Protein AF-A0A2N2F3C9-F1 (afdb_monomer_lite)

Foldseek 3Di:
DPPLLVVLVVLLVLCPVVLVVCVVPPDPDLLSVLLSVLLVLLNVLLVVLSVCVVVVNLLVSLLSLLSLLVSLLLLLLCPVDPNVVSSVVVCCLVPPPDDDDLVSLVPDPSCVSCVVSPHDNVCCVQRNVVSSCSRDDDPVVDPPVPCCPVRVCSDSVNSSVSSLVSNLSSLVSCCVPPHVSSVCSVVSVPVPD

pLDDT: mean 80.79, std 14.15, range [38.69, 95.81]

Sequence (193 aa):
MRQYRSVIVDTIKKTDSVFDEIGRNYEKTPKNILIHSLSYNSFHITGAILLLCEKNFTQEAAILLRSLIENTVNLKWILNKNFETRIKEYLVDISKDDFGFGKRWTKSNLGERMLEVGFSKEYYNKVVKITHSFSHVNAESLDWTNLKKDYPLLSEDAILSVNYQMLGHTLEVLNNNVSSKFSFYKEIFKSFE

Organism: NCBI:txid2013761

Secondary structure (DSSP, 8-state):
-THHHHHHHHHHHHHHHHHHHHHHHS---HHHHHHHHHHHHHHHHHHHHHHHHHTT-HHHHHHHHHHHHHHHHHHHHHHHS-HHHHHHHHHHHHH-----TTHHHHHS-HHHHHHHTT--HHHIIIIIHHHHHHHHS-GGGS-GGGHHHH-GGGSHHHHHHHHHHHHHHHHHHHHHHT-GGGTTHHHHHHTT-

InterPro domains:
  IPR043733 Family of unknown function DUF5677 [PF18928] (33-92)

Radius of gyration: 16.7 Å; chains: 1; bounding box: 41×29×50 Å

Structure (mmCIF, N/CA/C/O backbone):
data_AF-A0A2N2F3C9-F1
#
_entry.id   AF-A0A2N2F3C9-F1
#
loop_
_atom_site.group_PDB
_atom_site.id
_atom_site.type_symbol
_atom_site.label_atom_id
_atom_site.label_alt_id
_atom_site.label_comp_id
_atom_site.label_asym_id
_atom_site.label_entity_id
_atom_site.label_seq_id
_atom_site.pdbx_PDB_ins_code
_atom_site.Cartn_x
_atom_site.Cartn_y
_atom_site.Cartn_z
_atom_site.occupancy
_atom_site.B_iso_or_equiv
_atom_site.auth_seq_id
_atom_site.auth_comp_id
_atom_site.auth_asym_id
_atom_site.auth_atom_id
_atom_site.pdbx_PDB_model_num
ATOM 1 N N . MET A 1 1 ? -19.489 6.390 8.944 1.00 48.59 1 MET A N 1
ATOM 2 C CA . MET A 1 1 ? -18.287 5.590 9.279 1.00 48.59 1 MET A CA 1
ATOM 3 C C . MET A 1 1 ? -18.262 4.181 8.668 1.00 48.59 1 MET A C 1
ATOM 5 O O . MET A 1 1 ? -17.196 3.769 8.254 1.00 48.59 1 MET A O 1
ATOM 9 N N . ARG A 1 2 ? -19.389 3.483 8.423 1.00 54.38 2 ARG A N 1
ATOM 10 C CA . ARG A 1 2 ? -19.418 2.161 7.731 1.00 54.38 2 ARG A CA 1
ATOM 11 C C . ARG A 1 2 ? -18.999 2.125 6.239 1.00 54.38 2 ARG A C 1
ATOM 13 O O . ARG A 1 2 ? -19.078 1.067 5.627 1.00 54.38 2 ARG A O 1
ATOM 20 N N . GLN A 1 3 ? -18.588 3.243 5.637 1.00 78.12 3 GLN A N 1
ATOM 21 C CA . GLN A 1 3 ? -18.424 3.341 4.178 1.00 78.12 3 GLN A CA 1
ATOM 22 C C . GLN A 1 3 ? -17.070 2.810 3.666 1.00 78.12 3 GLN A C 1
ATOM 24 O O . GLN A 1 3 ? -17.042 2.224 2.591 1.00 78.12 3 GLN A O 1
ATOM 29 N N . TYR A 1 4 ? -15.959 2.927 4.412 1.00 85.25 4 TYR A N 1
ATOM 30 C CA . TYR A 1 4 ? -14.652 2.443 3.921 1.00 85.25 4 TYR A CA 1
ATOM 31 C C . TYR A 1 4 ? -14.648 0.935 3.665 1.00 85.25 4 TYR A C 1
ATOM 33 O O . TYR A 1 4 ? -14.146 0.481 2.642 1.00 85.25 4 TYR A O 1
ATOM 41 N N . ARG A 1 5 ? -15.262 0.154 4.564 1.00 88.62 5 ARG A N 1
ATOM 42 C CA . ARG A 1 5 ? -15.307 -1.307 4.448 1.00 88.62 5 ARG A CA 1
ATOM 43 C C . ARG A 1 5 ? -15.931 -1.756 3.127 1.00 88.62 5 ARG A C 1
ATOM 45 O O . ARG A 1 5 ? -15.323 -2.555 2.422 1.00 88.62 5 ARG A O 1
ATOM 52 N N . SER A 1 6 ? -17.118 -1.249 2.788 1.00 88.50 6 SER A N 1
ATOM 53 C CA . SER A 1 6 ? -17.807 -1.650 1.556 1.00 88.50 6 SER A CA 1
ATOM 54 C C . SER A 1 6 ? -16.993 -1.284 0.320 1.00 88.50 6 SER A C 1
ATOM 56 O O . SER A 1 6 ? -16.838 -2.114 -0.568 1.00 88.50 6 SER A O 1
ATOM 58 N N . VAL A 1 7 ? -16.385 -0.092 0.301 1.00 88.25 7 VAL A N 1
ATOM 59 C CA . VAL A 1 7 ? -15.581 0.339 -0.848 1.00 88.25 7 VAL A CA 1
ATOM 60 C C . VAL A 1 7 ? -14.319 -0.516 -1.003 1.00 88.25 7 VAL A C 1
ATOM 62 O O . VAL A 1 7 ? -13.974 -0.881 -2.126 1.00 88.25 7 VAL A O 1
ATOM 65 N N . ILE A 1 8 ? -13.649 -0.897 0.091 1.00 91.62 8 ILE A N 1
ATOM 66 C CA . ILE A 1 8 ? -12.488 -1.802 0.026 1.00 91.62 8 ILE A CA 1
ATOM 67 C C . ILE A 1 8 ? -12.910 -3.180 -0.508 1.00 91.62 8 ILE A C 1
ATOM 69 O O . ILE A 1 8 ? -12.248 -3.717 -1.393 1.00 91.62 8 ILE A O 1
ATOM 73 N N . VAL A 1 9 ? -14.023 -3.738 -0.020 1.00 91.81 9 VAL A N 1
ATOM 74 C CA . VAL A 1 9 ? -14.542 -5.036 -0.489 1.00 91.81 9 VAL A CA 1
ATOM 75 C C . VAL A 1 9 ? -14.865 -4.997 -1.981 1.00 91.81 9 VAL A C 1
ATOM 77 O O . VAL A 1 9 ? -14.444 -5.881 -2.727 1.00 91.81 9 VAL A O 1
ATOM 80 N N . ASP A 1 10 ? -15.582 -3.970 -2.431 1.00 89.75 10 ASP A N 1
ATOM 81 C CA . ASP A 1 10 ? -15.939 -3.819 -3.842 1.00 89.75 10 ASP A CA 1
ATOM 82 C C . ASP A 1 10 ? -14.695 -3.615 -4.712 1.00 89.75 10 ASP A C 1
ATOM 84 O O . ASP A 1 10 ? -14.616 -4.140 -5.822 1.00 89.75 10 ASP A O 1
ATOM 88 N N . THR A 1 11 ? -13.691 -2.912 -4.186 1.00 89.94 11 THR A N 1
ATOM 89 C CA . THR A 1 11 ? -12.398 -2.726 -4.847 1.00 89.94 11 THR A CA 1
ATOM 90 C C . THR A 1 11 ? -11.666 -4.050 -5.048 1.00 89.94 11 THR A C 1
ATOM 92 O O . THR A 1 11 ? -11.245 -4.328 -6.168 1.00 89.94 11 THR A O 1
ATOM 95 N N . ILE A 1 12 ? -11.551 -4.885 -4.009 1.00 90.56 12 ILE A N 1
ATOM 96 C CA . ILE A 1 12 ? -10.891 -6.199 -4.108 1.00 90.56 12 ILE A CA 1
ATOM 97 C C . ILE A 1 12 ? -11.603 -7.073 -5.149 1.00 90.56 12 ILE A C 1
ATOM 99 O O . ILE A 1 12 ? -10.965 -7.598 -6.061 1.00 90.56 12 ILE A O 1
ATOM 103 N N . LYS A 1 13 ? -12.940 -7.140 -5.097 1.00 89.06 13 LYS A N 1
ATOM 104 C CA . LYS A 1 13 ? -13.740 -7.906 -6.070 1.00 89.06 13 LYS A CA 1
ATOM 105 C C . LYS A 1 13 ? -13.508 -7.456 -7.512 1.00 89.06 13 LYS A C 1
ATOM 107 O O . LYS A 1 13 ? -13.422 -8.289 -8.411 1.00 89.06 13 LYS A O 1
ATOM 112 N N . LYS A 1 14 ? -13.403 -6.141 -7.750 1.00 87.31 14 LYS A N 1
ATOM 113 C CA . LYS A 1 14 ? -13.106 -5.589 -9.083 1.00 87.31 14 LYS A CA 1
ATOM 114 C C . LYS A 1 14 ? -11.724 -6.019 -9.589 1.00 87.31 14 LYS A C 1
ATOM 116 O O . LYS A 1 14 ? -11.526 -6.073 -10.799 1.00 87.31 14 LYS A O 1
ATOM 121 N N . THR A 1 15 ? -10.778 -6.322 -8.698 1.00 86.50 15 THR A N 1
ATOM 122 C CA . THR A 1 15 ? -9.392 -6.645 -9.066 1.00 86.50 15 THR A CA 1
ATOM 123 C C . THR A 1 15 ? -9.068 -8.120 -9.227 1.00 86.50 15 THR A C 1
ATOM 125 O O . THR A 1 15 ? -8.133 -8.410 -9.972 1.00 86.50 15 THR A O 1
ATOM 128 N N . ASP A 1 16 ? -9.814 -9.038 -8.607 1.00 81.38 16 ASP A N 1
ATOM 129 C CA . ASP A 1 16 ? -9.499 -10.479 -8.634 1.00 81.38 16 ASP A CA 1
ATOM 130 C C . ASP A 1 16 ? -9.327 -11.000 -10.071 1.00 81.38 16 ASP A C 1
ATOM 132 O O . ASP A 1 16 ? -8.284 -11.537 -10.440 1.00 81.38 16 ASP A O 1
ATOM 136 N N . SER A 1 17 ? -10.304 -10.714 -10.936 1.00 76.06 17 SER A N 1
ATOM 137 C CA . SER A 1 17 ? -10.253 -11.112 -12.353 1.00 76.06 17 SER A CA 1
ATOM 138 C C . SER A 1 17 ? -9.142 -10.422 -13.161 1.00 76.06 17 SER A C 1
ATOM 140 O O . SER A 1 17 ? -8.670 -10.965 -14.161 1.00 76.06 17 SER A O 1
ATOM 142 N N . VAL A 1 18 ? -8.702 -9.234 -12.731 1.00 80.62 18 VAL A N 1
ATOM 143 C CA . VAL A 1 18 ? -7.700 -8.424 -13.436 1.00 80.62 18 VAL A CA 1
ATOM 144 C C . VAL A 1 18 ? -6.288 -8.936 -13.147 1.00 80.62 18 VAL A C 1
ATOM 146 O O . VAL A 1 18 ? -5.470 -9.001 -14.064 1.00 80.62 18 VAL A O 1
ATOM 149 N N . PHE A 1 19 ? -5.994 -9.350 -11.910 1.00 82.62 19 PHE A N 1
ATOM 150 C CA . PHE A 1 19 ? -4.689 -9.932 -11.569 1.00 82.62 19 PHE A CA 1
ATOM 151 C C . PHE A 1 19 ? -4.453 -11.285 -12.245 1.00 82.62 19 PHE A C 1
ATOM 153 O O . PHE A 1 19 ? -3.355 -11.515 -12.750 1.00 82.62 19 PHE A O 1
ATOM 160 N N . ASP A 1 20 ? -5.479 -12.132 -12.353 1.00 80.19 20 ASP A N 1
ATOM 161 C CA . ASP A 1 20 ? -5.392 -13.405 -13.083 1.00 80.19 20 ASP A CA 1
ATOM 162 C C . ASP A 1 20 ? -5.082 -13.207 -14.573 1.00 80.19 20 ASP A C 1
ATOM 164 O O . ASP A 1 20 ? -4.354 -13.980 -15.204 1.00 80.19 20 ASP A O 1
ATOM 168 N N . GLU A 1 21 ? -5.659 -12.173 -15.181 1.00 78.94 21 GLU A N 1
ATOM 169 C CA . GLU A 1 21 ? -5.374 -11.809 -16.565 1.00 78.94 21 GLU 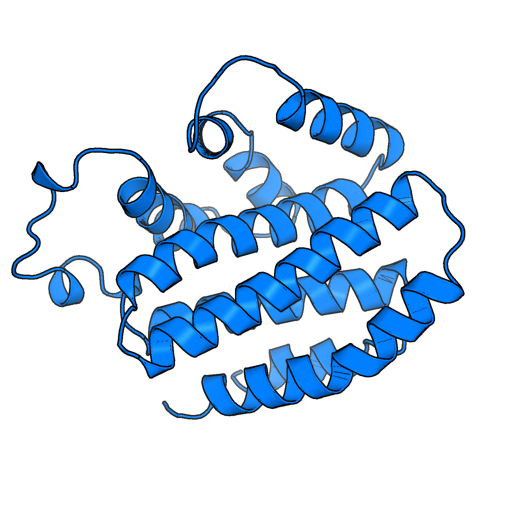A CA 1
ATOM 170 C C . GLU A 1 21 ? -3.951 -11.262 -16.721 1.00 78.94 21 GLU A C 1
ATOM 172 O O . GLU A 1 21 ? -3.227 -11.681 -17.626 1.00 78.94 21 GLU A O 1
ATOM 177 N N . ILE A 1 22 ? -3.521 -10.385 -15.810 1.00 77.75 22 ILE A N 1
ATOM 178 C CA . ILE A 1 22 ? -2.161 -9.837 -15.799 1.00 77.75 22 ILE A CA 1
ATOM 179 C C . ILE A 1 22 ? -1.142 -10.958 -15.646 1.00 77.75 22 ILE A C 1
ATOM 181 O O . ILE A 1 22 ? -0.246 -11.046 -16.472 1.00 77.75 22 ILE A O 1
ATOM 185 N N . GLY A 1 23 ? -1.292 -11.859 -14.674 1.00 77.69 23 GLY A N 1
ATOM 186 C CA . GLY A 1 23 ? -0.339 -12.947 -14.441 1.00 77.69 23 GLY A CA 1
ATOM 187 C C . GLY A 1 23 ? -0.117 -13.860 -15.655 1.00 77.69 23 GLY A C 1
ATOM 188 O O . GLY A 1 23 ? 0.974 -14.408 -15.816 1.00 77.69 23 GLY A O 1
ATOM 189 N N . ARG A 1 24 ? -1.123 -13.993 -16.532 1.00 80.62 24 ARG A N 1
ATOM 190 C CA . ARG A 1 24 ? -1.031 -14.761 -17.786 1.00 80.62 24 ARG A CA 1
ATOM 191 C C . ARG A 1 24 ? -0.428 -13.965 -18.941 1.00 80.62 24 ARG A C 1
ATOM 193 O O . ARG A 1 24 ? 0.315 -14.534 -19.734 1.00 80.62 24 ARG A O 1
ATOM 200 N N . ASN A 1 25 ? -0.750 -12.677 -19.029 1.00 80.31 25 ASN A N 1
ATOM 201 C CA . ASN A 1 25 ? -0.422 -11.840 -20.184 1.00 80.31 25 ASN A CA 1
ATOM 202 C C . ASN A 1 25 ? 0.833 -10.976 -19.982 1.00 80.31 25 ASN A C 1
ATOM 204 O O . ASN A 1 25 ? 1.341 -10.401 -20.942 1.00 80.31 25 ASN A O 1
ATOM 208 N N . TYR A 1 26 ? 1.341 -10.861 -18.753 1.00 81.00 26 TYR A N 1
ATOM 209 C CA . TYR A 1 26 ? 2.530 -10.074 -18.450 1.00 81.00 26 TYR A CA 1
ATOM 210 C C . TYR A 1 26 ? 3.815 -10.757 -18.903 1.00 81.00 26 TYR A C 1
ATOM 212 O O . TYR A 1 26 ? 4.119 -11.889 -18.522 1.00 81.00 26 TYR A O 1
ATOM 220 N N . GLU A 1 27 ? 4.640 -10.005 -19.632 1.00 84.12 27 GLU A N 1
ATOM 221 C CA . GLU A 1 27 ? 6.018 -10.400 -19.892 1.00 84.12 27 GLU A CA 1
ATOM 222 C C . GLU A 1 27 ? 6.784 -10.523 -18.567 1.00 84.12 27 GLU A C 1
ATOM 224 O O . GLU A 1 27 ? 6.749 -9.621 -17.722 1.00 84.12 27 GLU A O 1
ATOM 229 N N . LYS A 1 28 ? 7.512 -11.631 -18.397 1.00 85.31 28 LYS A N 1
ATOM 230 C CA . LYS A 1 28 ? 8.249 -11.975 -17.171 1.00 85.31 28 LYS A CA 1
ATOM 231 C C . LYS A 1 28 ? 9.581 -11.224 -17.048 1.00 85.31 28 LYS A C 1
ATOM 233 O O . LYS A 1 28 ? 10.634 -11.830 -16.870 1.00 85.31 28 LYS A O 1
ATOM 238 N N . THR A 1 29 ? 9.539 -9.898 -17.120 1.00 86.31 29 THR A N 1
ATOM 239 C CA . THR A 1 29 ? 10.696 -9.040 -16.824 1.00 86.31 29 THR A CA 1
ATOM 240 C C . THR A 1 29 ? 10.845 -8.839 -15.308 1.00 86.31 29 THR A C 1
ATOM 242 O O . THR A 1 29 ? 9.842 -8.882 -14.589 1.00 86.31 29 THR A O 1
ATOM 245 N N . PRO A 1 30 ? 12.053 -8.557 -14.776 1.00 84.06 30 PRO A N 1
ATOM 246 C CA . PRO A 1 30 ? 12.239 -8.288 -13.345 1.00 84.06 30 PRO A CA 1
ATOM 247 C C . PRO A 1 30 ? 11.347 -7.158 -12.815 1.00 84.06 30 PRO A C 1
ATOM 249 O O . PRO A 1 30 ? 10.779 -7.265 -11.728 1.00 84.06 30 PRO A O 1
ATOM 252 N N . LYS A 1 31 ? 11.169 -6.099 -13.619 1.00 85.69 31 LYS A N 1
ATOM 253 C CA . LYS A 1 31 ? 10.252 -4.991 -13.329 1.00 85.69 31 LYS A CA 1
ATOM 254 C C . LYS A 1 31 ? 8.825 -5.500 -13.151 1.00 85.69 31 LYS A C 1
ATOM 256 O O . LYS A 1 31 ? 8.215 -5.258 -12.116 1.00 85.69 31 LYS A O 1
ATOM 261 N N . ASN A 1 32 ? 8.311 -6.227 -14.136 1.00 85.50 32 ASN A N 1
ATOM 262 C CA . ASN A 1 32 ? 6.937 -6.717 -14.133 1.00 85.50 32 ASN A CA 1
ATOM 263 C C . ASN A 1 32 ? 6.674 -7.725 -13.012 1.00 85.50 32 ASN A C 1
ATOM 265 O O . ASN A 1 32 ? 5.630 -7.655 -12.368 1.00 85.50 32 ASN A O 1
ATOM 269 N N . ILE A 1 33 ? 7.633 -8.611 -12.732 1.00 86.12 33 ILE A N 1
ATOM 270 C CA . ILE A 1 33 ? 7.552 -9.571 -11.626 1.00 86.12 33 ILE A CA 1
ATOM 271 C C . ILE A 1 33 ? 7.446 -8.839 -10.286 1.00 86.12 33 ILE A C 1
ATOM 273 O O . ILE A 1 33 ? 6.590 -9.187 -9.473 1.00 86.12 33 ILE A O 1
ATOM 277 N N . LEU A 1 34 ? 8.269 -7.813 -10.051 1.00 87.50 34 LEU A N 1
ATOM 278 C CA . LEU A 1 34 ? 8.217 -7.035 -8.811 1.00 87.50 34 LEU A CA 1
ATOM 279 C C . LEU A 1 34 ? 6.934 -6.217 -8.678 1.00 87.50 34 LEU A C 1
ATOM 281 O O . LEU A 1 34 ? 6.324 -6.240 -7.611 1.00 87.50 34 LEU A O 1
ATOM 285 N N . ILE A 1 35 ? 6.494 -5.545 -9.747 1.00 87.75 35 ILE A N 1
ATOM 286 C CA . ILE A 1 35 ? 5.218 -4.813 -9.753 1.00 87.75 35 ILE A CA 1
ATOM 287 C C . ILE A 1 35 ? 4.074 -5.755 -9.400 1.00 87.75 35 ILE A C 1
ATOM 289 O O . ILE A 1 35 ? 3.283 -5.448 -8.509 1.00 87.75 35 ILE A O 1
ATOM 293 N N . HIS A 1 36 ? 4.005 -6.903 -10.077 1.00 87.25 36 HIS A N 1
ATOM 294 C CA . HIS A 1 36 ? 2.964 -7.891 -9.848 1.00 87.25 36 HIS A CA 1
ATOM 295 C C . HIS A 1 36 ? 3.011 -8.412 -8.410 1.00 87.25 36 HIS A C 1
ATOM 297 O O . HIS A 1 36 ? 1.997 -8.371 -7.725 1.00 87.25 36 HIS A O 1
ATOM 303 N N . SER A 1 37 ? 4.189 -8.805 -7.920 1.00 87.31 37 SER A N 1
ATOM 304 C CA . SER A 1 37 ? 4.353 -9.395 -6.585 1.00 87.31 37 SER A CA 1
ATOM 305 C C . SER A 1 37 ? 3.995 -8.414 -5.466 1.00 87.31 37 SER A C 1
ATOM 307 O O . SER A 1 37 ? 3.233 -8.756 -4.565 1.00 87.31 37 SER A O 1
ATOM 309 N N . LEU A 1 38 ? 4.510 -7.180 -5.524 1.00 90.44 38 LEU A N 1
ATOM 310 C CA . LEU A 1 38 ? 4.216 -6.154 -4.519 1.00 90.44 38 LEU A CA 1
ATOM 311 C C . LEU A 1 38 ? 2.742 -5.760 -4.537 1.00 90.44 38 LEU A C 1
ATOM 313 O O . LEU A 1 38 ? 2.131 -5.646 -3.478 1.00 90.44 38 LEU A O 1
ATOM 317 N N . SER A 1 39 ? 2.164 -5.598 -5.728 1.00 91.50 39 SER A N 1
ATOM 318 C CA . SER A 1 39 ? 0.758 -5.227 -5.860 1.00 91.50 39 SER A CA 1
ATOM 319 C C . SER A 1 39 ? -0.154 -6.349 -5.379 1.00 91.50 39 SER A C 1
ATOM 321 O O . SER A 1 39 ? -0.996 -6.112 -4.524 1.00 91.50 39 SER A O 1
ATOM 323 N N . TYR A 1 40 ? 0.055 -7.581 -5.846 1.00 89.44 40 TYR A N 1
ATOM 324 C CA . TYR A 1 40 ? -0.717 -8.752 -5.428 1.00 89.44 40 TYR A CA 1
ATOM 325 C C . TYR A 1 40 ? -0.694 -8.926 -3.903 1.00 89.44 40 TYR A C 1
ATOM 327 O O . TYR A 1 40 ? -1.745 -9.090 -3.277 1.00 89.44 40 TYR A O 1
ATOM 335 N N . ASN A 1 41 ? 0.486 -8.789 -3.287 1.00 91.06 41 ASN A N 1
ATOM 336 C CA . ASN A 1 41 ? 0.630 -8.827 -1.833 1.00 91.06 41 ASN A CA 1
ATOM 337 C C . ASN A 1 41 ? -0.132 -7.692 -1.139 1.00 91.06 41 ASN A C 1
ATOM 339 O O . ASN A 1 41 ? -0.765 -7.946 -0.119 1.00 91.06 41 ASN A O 1
ATOM 343 N N . SER A 1 42 ? -0.117 -6.465 -1.673 1.00 93.75 42 SER A N 1
ATOM 344 C CA . SER A 1 42 ? -0.913 -5.360 -1.119 1.00 93.75 42 SER A CA 1
ATOM 345 C C . SER A 1 42 ? -2.405 -5.702 -1.058 1.00 93.75 42 SER A C 1
ATOM 347 O O . SER A 1 42 ? -3.014 -5.514 -0.011 1.00 93.75 42 SER A O 1
ATOM 349 N N . PHE A 1 43 ? -2.985 -6.284 -2.114 1.00 93.56 43 PHE A N 1
ATOM 350 C CA . PHE A 1 43 ? -4.403 -6.680 -2.112 1.00 93.56 43 PHE A CA 1
ATOM 351 C C . PHE A 1 43 ? -4.715 -7.779 -1.092 1.00 93.56 43 PHE A C 1
ATOM 353 O O . PHE A 1 43 ? -5.718 -7.698 -0.381 1.00 93.56 43 PHE A O 1
ATOM 360 N N . HIS A 1 44 ? -3.834 -8.773 -0.964 1.00 92.12 44 HIS A N 1
ATOM 361 C CA . HIS A 1 44 ? -3.994 -9.843 0.025 1.00 92.12 44 HIS A CA 1
ATOM 362 C C . HIS A 1 44 ? -3.901 -9.310 1.456 1.00 92.12 44 HIS A C 1
ATOM 364 O O . HIS A 1 44 ? -4.716 -9.667 2.308 1.00 92.12 44 HIS A O 1
ATOM 370 N N . ILE A 1 45 ? -2.949 -8.410 1.713 1.00 95.00 45 ILE A N 1
ATOM 371 C CA . ILE A 1 45 ? -2.809 -7.743 3.007 1.00 95.00 45 ILE A CA 1
ATOM 372 C C . ILE A 1 45 ? -4.052 -6.897 3.306 1.00 95.00 45 ILE A C 1
ATOM 374 O O . ILE A 1 45 ? -4.584 -6.978 4.410 1.00 95.00 45 ILE A O 1
ATOM 378 N N . THR A 1 46 ? -4.567 -6.143 2.332 1.00 95.56 46 THR A N 1
ATOM 379 C CA . THR A 1 46 ? -5.816 -5.380 2.473 1.00 95.56 46 THR A CA 1
ATOM 380 C C . THR A 1 46 ? -6.991 -6.286 2.854 1.00 95.56 46 THR A C 1
ATOM 382 O O . THR A 1 46 ? -7.742 -5.940 3.769 1.00 95.56 46 THR A O 1
ATOM 385 N N . GLY A 1 47 ? -7.142 -7.448 2.208 1.00 94.56 47 GLY A N 1
ATOM 386 C CA . GLY A 1 47 ? -8.172 -8.433 2.553 1.00 94.56 47 GLY A CA 1
ATOM 387 C C . GLY A 1 47 ? -8.006 -9.010 3.965 1.00 94.56 47 GLY A C 1
ATOM 388 O O . GLY A 1 47 ? -8.982 -9.135 4.704 1.00 94.56 47 GLY A O 1
ATOM 389 N N . ALA A 1 48 ? -6.770 -9.292 4.382 1.00 95.81 48 ALA A N 1
ATOM 390 C CA . ALA A 1 48 ? -6.473 -9.763 5.733 1.00 95.81 48 ALA A CA 1
ATOM 391 C C . ALA A 1 48 ? -6.768 -8.696 6.805 1.00 95.81 48 ALA A C 1
ATOM 393 O O . ALA A 1 48 ? -7.383 -9.009 7.823 1.00 95.81 48 ALA A O 1
ATOM 394 N N . ILE A 1 49 ? -6.399 -7.432 6.561 1.00 95.12 49 ILE A N 1
ATOM 395 C CA . ILE A 1 49 ? -6.727 -6.292 7.435 1.00 95.12 49 ILE A CA 1
ATOM 396 C C . ILE A 1 49 ? -8.240 -6.181 7.615 1.00 95.12 49 ILE A C 1
ATOM 398 O O . ILE A 1 49 ? -8.704 -6.044 8.746 1.00 95.12 49 ILE A O 1
ATOM 402 N N . LEU A 1 50 ? -9.008 -6.273 6.520 1.00 94.69 50 LEU A N 1
ATOM 403 C CA . LEU A 1 50 ? -10.467 -6.257 6.589 1.00 94.69 50 LEU A CA 1
ATOM 404 C C . LEU A 1 50 ? -10.980 -7.349 7.521 1.00 94.69 50 LEU A C 1
ATOM 406 O O . LEU A 1 50 ? -11.673 -7.026 8.481 1.00 94.69 50 LEU A O 1
ATOM 410 N N . LEU A 1 51 ? -10.596 -8.605 7.270 1.00 94.81 51 LEU A N 1
ATOM 411 C CA . LEU A 1 51 ? -11.030 -9.761 8.055 1.00 94.81 51 LEU A CA 1
ATOM 412 C C . LEU A 1 51 ? -10.723 -9.590 9.549 1.00 94.81 51 LEU A C 1
ATOM 414 O O . LEU A 1 51 ? -11.583 -9.849 10.390 1.00 94.81 51 LEU A O 1
ATOM 418 N N . LEU A 1 52 ? -9.515 -9.131 9.880 1.00 94.50 52 LEU A N 1
ATOM 419 C CA . LEU A 1 52 ? -9.101 -8.883 11.260 1.00 94.50 52 LEU A CA 1
ATOM 420 C C . LEU A 1 52 ? -9.960 -7.799 11.916 1.00 94.50 52 LEU A C 1
ATOM 422 O O . LEU A 1 52 ? -10.479 -8.011 13.012 1.00 94.50 52 LEU A O 1
ATOM 426 N N . CYS A 1 53 ? -10.196 -6.681 11.227 1.00 92.56 53 CYS A N 1
ATOM 427 C CA . CYS A 1 53 ? -11.106 -5.641 11.699 1.00 92.56 53 CYS A CA 1
ATOM 428 C C . CYS A 1 53 ? -12.531 -6.179 11.925 1.00 92.56 53 CYS A C 1
ATOM 430 O O . CYS A 1 53 ? -13.129 -5.875 12.953 1.00 92.56 53 CYS A O 1
ATOM 432 N N . GLU A 1 54 ? -13.066 -7.042 11.047 1.00 91.88 54 GLU A N 1
ATOM 433 C CA . GLU A 1 54 ? -14.404 -7.636 11.240 1.00 91.88 54 GLU A CA 1
ATOM 434 C C . GLU A 1 54 ? -14.509 -8.507 12.491 1.00 91.88 54 GLU A C 1
ATOM 436 O O . GLU A 1 54 ? -15.592 -8.667 13.055 1.00 91.88 54 GLU A O 1
ATOM 441 N N . LYS A 1 55 ? -13.384 -9.080 12.914 1.00 93.12 55 LYS A N 1
ATOM 442 C CA . LYS A 1 55 ? -13.273 -9.922 14.103 1.00 93.12 55 LYS A CA 1
ATOM 443 C C . LYS A 1 55 ? -12.805 -9.150 15.340 1.00 93.12 55 LYS A C 1
ATOM 445 O O . LYS A 1 55 ? -12.587 -9.769 16.375 1.00 93.12 55 LYS A O 1
ATOM 450 N N . ASN A 1 56 ? -12.722 -7.819 15.262 1.00 88.62 56 ASN A N 1
ATOM 451 C CA . ASN A 1 56 ? -12.229 -6.925 16.316 1.00 88.62 56 ASN A CA 1
ATOM 452 C C . ASN A 1 56 ? -10.740 -7.114 16.681 1.00 88.62 56 ASN A C 1
ATOM 454 O O . ASN A 1 56 ? -10.315 -6.693 17.754 1.00 88.62 56 ASN A O 1
ATOM 458 N N . PHE A 1 57 ? -9.935 -7.676 15.777 1.00 88.88 57 PHE A N 1
ATOM 459 C CA . PHE A 1 57 ? -8.476 -7.814 15.893 1.00 88.88 57 PHE A CA 1
ATOM 460 C C . PHE A 1 57 ? -7.755 -6.602 15.277 1.00 88.88 57 PHE A C 1
ATOM 462 O O . PHE A 1 57 ? -6.972 -6.711 14.332 1.00 88.88 57 PHE A O 1
ATOM 469 N N . THR A 1 58 ? -8.074 -5.392 15.753 1.00 85.19 58 THR A N 1
ATOM 470 C CA . THR A 1 58 ? -7.530 -4.147 15.172 1.00 85.19 58 THR A CA 1
ATOM 471 C C . THR A 1 58 ? -6.026 -3.988 15.404 1.00 85.19 58 THR A C 1
ATOM 473 O O . THR A 1 58 ? -5.341 -3.326 14.631 1.00 85.19 58 THR A O 1
ATOM 476 N N . GLN A 1 59 ? -5.487 -4.614 16.441 1.00 80.31 59 GLN A N 1
ATOM 477 C CA . GLN A 1 59 ? -4.067 -4.577 16.773 1.00 80.31 59 GLN A CA 1
ATOM 478 C C . GLN A 1 59 ? -3.231 -5.361 15.755 1.00 80.31 59 GLN A C 1
ATOM 480 O O . GLN A 1 59 ? -2.274 -4.846 15.180 1.00 80.31 59 GLN A O 1
ATOM 485 N N . GLU A 1 60 ? -3.658 -6.580 15.455 1.00 85.75 60 GLU A N 1
ATOM 486 C CA . GLU A 1 60 ? -3.086 -7.439 14.426 1.00 85.75 60 GLU A CA 1
ATOM 487 C C . GLU A 1 60 ? -3.244 -6.800 13.042 1.00 85.75 60 GLU A C 1
ATOM 489 O O . GLU A 1 60 ? -2.316 -6.811 12.230 1.00 85.75 60 GLU A O 1
ATOM 494 N N . ALA A 1 61 ? -4.393 -6.162 12.793 1.00 90.06 61 ALA A N 1
ATOM 495 C CA . ALA A 1 61 ? -4.621 -5.399 11.573 1.00 90.06 61 ALA A CA 1
ATOM 496 C C . ALA A 1 61 ? -3.621 -4.236 11.423 1.00 90.06 61 ALA A C 1
ATOM 498 O O . ALA A 1 61 ? -3.126 -3.995 10.323 1.00 90.06 61 ALA A O 1
ATOM 499 N N . ALA A 1 62 ? -3.266 -3.543 12.511 1.00 85.31 62 ALA A N 1
ATOM 500 C CA . ALA A 1 62 ? -2.283 -2.459 12.487 1.00 85.31 62 ALA A CA 1
ATOM 501 C C . ALA A 1 62 ? -0.855 -2.942 12.168 1.00 85.31 62 ALA A C 1
ATOM 503 O O . ALA A 1 62 ? -0.094 -2.217 11.521 1.00 85.31 62 ALA A O 1
ATOM 504 N N . ILE A 1 63 ? -0.496 -4.170 12.561 1.00 83.38 63 ILE A N 1
ATOM 505 C CA . ILE A 1 63 ? 0.779 -4.795 12.168 1.00 83.38 63 ILE A CA 1
ATOM 506 C C . ILE A 1 63 ? 0.797 -5.017 10.653 1.00 83.38 63 ILE A C 1
ATOM 508 O O . ILE A 1 63 ? 1.738 -4.610 9.973 1.00 83.38 63 ILE A O 1
ATOM 512 N N . LEU A 1 64 ? -0.271 -5.592 10.097 1.00 89.94 64 LEU A N 1
ATOM 513 C CA . LEU A 1 64 ? -0.387 -5.802 8.651 1.00 89.94 64 LEU A CA 1
ATOM 514 C C . LEU A 1 64 ? -0.438 -4.487 7.861 1.00 89.94 64 LEU A C 1
ATOM 516 O O . LEU A 1 64 ? 0.111 -4.396 6.760 1.00 89.94 64 LEU A O 1
ATOM 520 N N . LEU A 1 65 ? -1.036 -3.444 8.438 1.00 90.00 65 LEU A N 1
ATOM 521 C CA . LEU A 1 65 ? -1.083 -2.109 7.849 1.00 90.00 65 LEU A CA 1
ATOM 522 C C . LEU A 1 65 ? 0.320 -1.551 7.583 1.00 90.00 65 LEU A C 1
ATOM 524 O O . LEU A 1 65 ? 0.535 -0.897 6.561 1.00 90.00 65 LEU A O 1
ATOM 528 N N . ARG A 1 66 ? 1.301 -1.850 8.447 1.00 86.56 66 ARG A N 1
ATOM 529 C CA . ARG A 1 66 ? 2.700 -1.468 8.212 1.00 86.56 66 ARG A CA 1
ATOM 530 C C . ARG A 1 66 ? 3.237 -2.078 6.920 1.00 86.56 66 ARG A C 1
ATOM 532 O O . ARG A 1 66 ? 3.815 -1.361 6.104 1.00 86.56 66 ARG A O 1
ATOM 539 N N . SER A 1 67 ? 3.030 -3.379 6.728 1.00 87.31 67 SER A N 1
ATOM 540 C CA . SER A 1 67 ? 3.483 -4.095 5.532 1.00 87.31 67 SER A CA 1
ATOM 541 C C . SER A 1 67 ? 2.819 -3.559 4.263 1.00 87.31 67 SER A C 1
ATOM 543 O O . SER A 1 67 ? 3.481 -3.404 3.237 1.00 87.31 67 SER A O 1
ATOM 545 N N . LEU A 1 68 ? 1.534 -3.202 4.337 1.00 93.19 68 LEU A N 1
ATOM 546 C CA . LEU A 1 68 ? 0.825 -2.573 3.222 1.00 93.19 68 LEU A CA 1
ATOM 547 C C . LEU A 1 68 ? 1.438 -1.219 2.832 1.00 93.19 68 LEU A C 1
ATOM 549 O O . LEU A 1 68 ? 1.637 -0.948 1.644 1.00 93.19 68 LEU A O 1
ATOM 553 N N . ILE A 1 69 ? 1.762 -0.378 3.820 1.00 91.31 69 ILE A N 1
ATOM 554 C CA . ILE A 1 69 ? 2.408 0.920 3.585 1.00 91.31 69 ILE A CA 1
ATOM 555 C C . ILE A 1 69 ? 3.766 0.719 2.911 1.00 91.31 69 ILE A C 1
ATOM 557 O O . ILE A 1 69 ? 4.066 1.384 1.922 1.00 91.31 69 ILE A O 1
ATOM 561 N N . GLU A 1 70 ? 4.577 -0.216 3.400 1.00 88.50 70 GLU A N 1
ATOM 562 C CA . GLU A 1 70 ? 5.891 -0.504 2.820 1.00 88.50 70 GLU A CA 1
ATOM 563 C C . GLU A 1 70 ? 5.801 -0.995 1.379 1.00 88.50 70 GLU A C 1
ATOM 565 O O . GLU A 1 70 ? 6.534 -0.493 0.525 1.00 88.50 70 GLU A O 1
ATOM 570 N N . ASN A 1 71 ? 4.895 -1.930 1.084 1.00 91.62 71 ASN A N 1
ATOM 571 C CA . ASN A 1 71 ? 4.688 -2.404 -0.283 1.00 91.62 71 ASN A CA 1
ATOM 572 C C . ASN A 1 71 ? 4.288 -1.251 -1.205 1.00 91.62 71 ASN A C 1
ATOM 574 O O . ASN A 1 71 ? 4.889 -1.074 -2.262 1.00 91.62 71 ASN A O 1
ATOM 578 N N . THR A 1 72 ? 3.329 -0.429 -0.776 1.00 93.81 72 THR A N 1
ATOM 579 C CA . THR A 1 72 ? 2.821 0.709 -1.554 1.00 93.81 72 THR A CA 1
ATOM 580 C C . THR A 1 72 ? 3.916 1.744 -1.817 1.00 93.81 72 THR A C 1
ATOM 582 O O . THR A 1 72 ? 4.111 2.182 -2.953 1.00 93.81 72 THR A O 1
ATOM 585 N N . VAL A 1 73 ? 4.671 2.122 -0.783 1.00 92.44 73 VAL A N 1
ATOM 586 C CA . VAL A 1 73 ? 5.755 3.105 -0.892 1.00 92.44 73 VAL A CA 1
ATOM 587 C C . VAL A 1 73 ? 6.887 2.573 -1.759 1.00 92.44 73 VAL A C 1
ATOM 589 O O . VAL A 1 73 ? 7.339 3.287 -2.650 1.00 92.44 73 VAL A O 1
ATOM 592 N N . ASN A 1 74 ? 7.341 1.336 -1.537 1.00 91.31 74 ASN A N 1
ATOM 593 C CA . ASN A 1 74 ? 8.415 0.750 -2.336 1.00 91.31 74 ASN A CA 1
ATOM 594 C C . ASN A 1 74 ? 7.989 0.589 -3.798 1.00 91.31 74 ASN A C 1
ATOM 596 O O . ASN A 1 74 ? 8.783 0.882 -4.686 1.00 91.31 74 ASN A O 1
ATOM 600 N N . LEU A 1 75 ? 6.735 0.214 -4.061 1.00 92.50 75 LEU A N 1
ATOM 601 C CA . LEU A 1 75 ? 6.194 0.129 -5.413 1.00 92.50 75 LEU A CA 1
ATOM 602 C C . LEU A 1 75 ? 6.226 1.497 -6.117 1.00 92.50 75 LEU A C 1
ATOM 604 O O . LEU A 1 75 ? 6.784 1.609 -7.210 1.00 92.50 75 LEU A O 1
ATOM 608 N N . LYS A 1 76 ? 5.701 2.555 -5.476 1.00 94.00 76 LYS A N 1
ATOM 609 C CA . LYS A 1 76 ? 5.792 3.929 -6.006 1.00 94.00 76 LYS A CA 1
ATOM 610 C C . LYS A 1 76 ? 7.246 4.354 -6.194 1.00 94.00 76 LYS A C 1
ATOM 612 O O . LYS A 1 76 ? 7.584 4.956 -7.206 1.00 94.00 76 LYS A O 1
ATOM 617 N N . TRP A 1 77 ? 8.112 4.042 -5.235 1.00 92.94 77 TRP A N 1
ATOM 618 C CA . TRP A 1 77 ? 9.503 4.478 -5.233 1.00 92.94 77 TRP A CA 1
ATOM 619 C C . TRP A 1 77 ? 10.292 3.830 -6.364 1.00 92.94 77 TRP A C 1
ATOM 621 O O . TRP A 1 77 ? 10.918 4.545 -7.143 1.00 92.94 77 TRP A O 1
ATOM 631 N N . ILE A 1 78 ? 10.200 2.511 -6.524 1.00 91.31 78 ILE A N 1
ATOM 632 C CA . ILE A 1 78 ? 10.848 1.778 -7.617 1.00 91.31 78 ILE A CA 1
ATOM 633 C C . ILE A 1 78 ? 10.442 2.359 -8.977 1.00 91.31 78 ILE A C 1
ATOM 635 O O . ILE A 1 78 ? 11.285 2.505 -9.858 1.00 91.31 78 ILE A O 1
ATOM 639 N N . LEU A 1 79 ? 9.169 2.727 -9.140 1.00 90.88 79 LEU A N 1
ATOM 640 C CA . LEU A 1 79 ? 8.627 3.181 -10.421 1.00 90.88 79 LEU A CA 1
ATOM 641 C C . LEU A 1 79 ? 8.741 4.686 -10.677 1.00 90.88 79 LEU A C 1
ATOM 643 O O . LEU A 1 79 ? 8.548 5.108 -11.812 1.00 90.88 79 LEU A O 1
ATOM 647 N N . ASN A 1 80 ? 9.083 5.491 -9.670 1.00 86.69 80 ASN A N 1
ATOM 648 C CA . ASN A 1 80 ? 9.171 6.946 -9.811 1.00 86.69 80 ASN A CA 1
ATOM 649 C C . ASN A 1 80 ? 10.312 7.381 -10.758 1.00 86.69 80 ASN A C 1
ATOM 651 O O . ASN A 1 80 ? 10.123 8.260 -11.591 1.00 86.69 80 ASN A O 1
ATOM 655 N N . LYS A 1 81 ? 11.502 6.767 -10.661 1.00 84.56 81 LYS A N 1
ATOM 656 C CA . LYS A 1 81 ? 12.651 7.034 -11.556 1.00 84.56 81 LYS A CA 1
ATOM 657 C C . LYS A 1 81 ? 13.723 5.951 -11.440 1.00 84.56 81 LYS A C 1
ATOM 659 O O . LYS A 1 81 ? 13.803 5.290 -10.413 1.00 84.56 81 LYS A O 1
ATOM 664 N N . ASN A 1 82 ? 14.584 5.813 -12.454 1.00 86.06 82 ASN A N 1
ATOM 665 C CA . ASN A 1 82 ? 15.751 4.910 -12.454 1.00 86.06 82 ASN A CA 1
ATOM 666 C C . ASN A 1 82 ? 15.424 3.483 -11.973 1.00 86.06 82 ASN A C 1
ATOM 668 O O . ASN A 1 82 ? 16.119 2.933 -11.114 1.00 86.06 82 ASN A O 1
ATOM 672 N N . PHE A 1 83 ? 14.339 2.901 -12.497 1.00 87.62 83 PHE A N 1
ATOM 673 C CA . PHE A 1 83 ? 13.750 1.684 -11.934 1.00 87.62 83 PHE A CA 1
ATOM 674 C C . PHE A 1 83 ? 14.739 0.511 -11.854 1.00 87.62 83 PHE A C 1
ATOM 676 O O . PHE A 1 83 ? 14.707 -0.230 -10.880 1.00 87.62 83 PHE A O 1
ATOM 683 N N . GLU A 1 84 ? 15.647 0.350 -12.822 1.00 89.50 84 GLU A N 1
ATOM 684 C CA . GLU A 1 84 ? 16.631 -0.742 -12.814 1.00 89.50 84 GLU A CA 1
ATOM 685 C C . GLU A 1 84 ? 17.557 -0.681 -11.597 1.00 89.50 84 GLU A C 1
ATOM 687 O O . GLU A 1 84 ? 17.789 -1.693 -10.933 1.00 89.50 84 GLU A O 1
ATOM 692 N N . THR A 1 85 ? 18.055 0.515 -11.271 1.00 90.50 85 THR A N 1
ATOM 693 C CA . THR A 1 85 ? 18.887 0.745 -10.087 1.00 90.50 85 THR A CA 1
ATOM 694 C C . THR A 1 85 ? 18.079 0.512 -8.815 1.00 90.50 85 THR A C 1
ATOM 696 O O . THR A 1 85 ? 18.529 -0.203 -7.925 1.00 90.50 85 THR A O 1
ATOM 699 N N . ARG A 1 86 ? 16.846 1.026 -8.752 1.00 89.94 86 ARG A N 1
ATOM 700 C CA . ARG A 1 86 ? 15.987 0.892 -7.564 1.00 89.94 86 ARG A CA 1
ATOM 701 C C . ARG A 1 86 ? 15.538 -0.531 -7.293 1.00 89.94 86 ARG A C 1
ATOM 703 O O . ARG A 1 86 ? 15.423 -0.917 -6.138 1.00 89.94 86 ARG A O 1
ATOM 710 N N . ILE A 1 87 ? 15.306 -1.320 -8.338 1.00 87.94 87 ILE A N 1
ATOM 711 C CA . ILE A 1 87 ? 15.047 -2.753 -8.204 1.00 87.94 87 ILE A CA 1
ATOM 712 C C . ILE A 1 87 ? 16.247 -3.435 -7.554 1.00 87.94 87 ILE A C 1
ATOM 714 O O . ILE A 1 87 ? 16.062 -4.195 -6.612 1.00 87.94 87 ILE A O 1
ATOM 718 N N . LYS A 1 88 ? 17.473 -3.146 -8.009 1.00 87.00 88 LYS A N 1
ATOM 719 C CA . LYS A 1 88 ? 18.686 -3.721 -7.409 1.00 87.00 88 LYS A CA 1
ATOM 720 C C . LYS A 1 88 ? 18.840 -3.301 -5.949 1.00 87.00 88 LYS A C 1
ATOM 722 O O . LYS A 1 88 ? 19.076 -4.159 -5.109 1.00 87.00 88 LYS A O 1
ATOM 727 N N . GLU A 1 89 ? 18.652 -2.018 -5.640 1.00 86.00 89 GLU A N 1
ATOM 728 C CA . GLU A 1 89 ? 18.671 -1.505 -4.263 1.00 86.00 89 GLU A CA 1
ATOM 729 C C . GLU A 1 89 ? 17.616 -2.194 -3.387 1.00 86.00 89 GLU A C 1
ATOM 731 O O . GLU A 1 89 ? 17.935 -2.676 -2.305 1.00 86.00 89 GLU A O 1
ATOM 736 N N . TYR A 1 90 ? 16.381 -2.315 -3.879 1.00 85.56 90 TYR A N 1
ATOM 737 C CA . TYR A 1 90 ? 15.302 -3.004 -3.176 1.00 85.56 90 TYR A CA 1
ATOM 738 C C . TYR A 1 90 ? 15.623 -4.483 -2.933 1.00 85.56 90 TYR A C 1
ATOM 740 O O . TYR A 1 90 ? 15.443 -4.973 -1.822 1.00 85.56 90 TYR A O 1
ATOM 748 N N . LEU A 1 91 ? 16.125 -5.189 -3.951 1.00 82.38 91 LEU A N 1
ATOM 749 C CA . LEU A 1 91 ? 16.505 -6.596 -3.837 1.00 82.38 91 LEU A CA 1
ATOM 750 C C . LEU A 1 91 ? 17.644 -6.791 -2.829 1.00 82.38 91 LEU A C 1
ATOM 752 O O . LEU A 1 91 ? 17.581 -7.711 -2.023 1.00 82.38 91 LEU A O 1
ATOM 756 N N . VAL A 1 92 ? 18.636 -5.897 -2.821 1.00 81.81 92 VAL A N 1
ATOM 757 C CA . VAL A 1 92 ? 19.719 -5.893 -1.827 1.00 81.81 92 VAL A CA 1
ATOM 758 C C . VAL A 1 92 ? 19.182 -5.630 -0.419 1.00 81.81 92 VAL A C 1
ATOM 760 O O . VAL A 1 92 ? 19.622 -6.266 0.536 1.00 81.81 92 VAL A O 1
ATOM 763 N N . ASP A 1 93 ? 18.226 -4.715 -0.267 1.00 77.38 93 ASP A N 1
ATOM 764 C CA . ASP A 1 93 ? 17.616 -4.425 1.032 1.00 77.38 93 ASP A CA 1
ATOM 765 C C . ASP A 1 93 ? 16.850 -5.625 1.598 1.00 77.38 93 ASP A C 1
ATOM 767 O O . ASP A 1 93 ? 16.884 -5.844 2.809 1.00 77.38 93 ASP A O 1
ATOM 771 N N . ILE A 1 94 ? 16.189 -6.421 0.747 1.00 75.62 94 ILE A N 1
ATOM 772 C CA . ILE A 1 94 ? 15.473 -7.629 1.186 1.00 75.62 94 ILE A CA 1
ATOM 773 C C . ILE A 1 94 ? 16.376 -8.867 1.305 1.00 75.62 94 ILE A C 1
ATOM 775 O O . ILE A 1 94 ? 15.999 -9.798 2.016 1.00 75.62 94 ILE A O 1
ATOM 779 N N . SER A 1 95 ? 17.528 -8.898 0.620 1.00 71.12 95 SER A N 1
ATOM 780 C CA . SER A 1 95 ? 18.445 -10.049 0.579 1.00 71.12 95 SER A CA 1
ATOM 781 C C . SER A 1 95 ? 19.574 -9.995 1.601 1.00 71.12 95 SER A C 1
ATOM 783 O O . SER A 1 95 ? 20.317 -10.962 1.717 1.00 71.12 95 SER A O 1
ATOM 785 N N . LYS A 1 96 ? 19.788 -8.872 2.296 1.00 62.03 96 LYS A N 1
ATOM 786 C CA . LYS A 1 96 ? 20.777 -8.811 3.380 1.00 62.03 96 LYS A CA 1
ATOM 787 C C . LYS A 1 96 ? 20.349 -9.799 4.475 1.00 62.03 96 LYS A C 1
ATOM 789 O O . LYS A 1 96 ? 19.403 -9.532 5.206 1.00 62.03 96 LYS A O 1
ATOM 794 N N . ASP A 1 97 ? 21.057 -10.929 4.537 1.00 48.47 97 ASP A N 1
ATOM 795 C CA . ASP A 1 97 ? 20.803 -12.125 5.363 1.00 48.47 97 ASP A CA 1
ATOM 796 C C . ASP A 1 97 ? 20.902 -11.916 6.880 1.00 48.47 97 ASP A C 1
ATOM 798 O O . ASP A 1 97 ? 20.614 -12.823 7.660 1.00 48.47 97 ASP A O 1
ATOM 802 N N . ASP A 1 98 ? 21.263 -10.720 7.330 1.00 47.16 98 ASP A N 1
ATOM 803 C CA . ASP A 1 98 ? 21.141 -10.383 8.734 1.00 47.16 98 ASP A CA 1
ATOM 804 C C . ASP A 1 98 ? 19.736 -9.856 9.018 1.00 47.16 98 ASP A C 1
ATOM 806 O O . ASP A 1 98 ? 19.170 -9.074 8.262 1.00 47.16 98 ASP A O 1
ATOM 810 N N . PHE A 1 99 ? 19.238 -10.191 10.202 1.00 51.47 99 PHE A N 1
ATOM 811 C CA . PHE A 1 99 ? 18.136 -9.533 10.896 1.00 51.47 99 PHE A CA 1
ATOM 812 C C . PHE A 1 99 ? 16.758 -10.226 10.809 1.00 51.47 99 PHE A C 1
ATOM 814 O O . PHE A 1 99 ? 16.040 -10.180 9.813 1.00 51.47 99 PHE A O 1
ATOM 821 N N . GLY A 1 100 ? 16.372 -10.834 11.941 1.00 46.94 100 GLY A N 1
ATOM 822 C CA . GLY A 1 100 ? 15.092 -11.516 12.158 1.00 46.94 100 GLY A CA 1
ATOM 823 C C . GLY A 1 100 ? 13.839 -10.660 11.935 1.00 46.94 100 GLY A C 1
ATOM 824 O O . GLY A 1 100 ? 13.913 -9.459 11.661 1.00 46.94 100 GLY A O 1
ATOM 825 N N . PHE A 1 101 ? 12.679 -11.319 12.053 1.00 41.19 101 PHE A N 1
ATOM 826 C CA . PHE A 1 101 ? 11.349 -10.760 11.796 1.00 41.19 101 PHE A CA 1
ATOM 827 C C . PHE A 1 101 ? 11.227 -9.350 12.387 1.00 41.19 101 PHE A C 1
ATOM 829 O O . PHE A 1 101 ? 11.383 -9.152 13.591 1.00 41.19 101 PHE A O 1
ATOM 836 N N . GLY A 1 102 ? 11.042 -8.360 11.511 1.00 46.50 102 GLY A N 1
ATOM 837 C CA . GLY A 1 102 ? 10.848 -6.972 11.907 1.00 46.50 102 GLY A CA 1
ATOM 838 C C . GLY A 1 102 ? 12.037 -6.012 11.860 1.00 46.50 102 GLY A C 1
ATOM 839 O O . GLY A 1 102 ? 11.893 -4.811 11.644 1.00 46.50 102 GLY A O 1
ATOM 840 N N . LYS A 1 103 ? 13.267 -6.509 11.913 1.00 48.19 103 LYS A N 1
ATOM 841 C CA . LYS A 1 103 ? 14.430 -5.634 11.689 1.00 48.19 103 LYS A CA 1
ATOM 842 C C . LYS A 1 103 ? 14.579 -5.196 10.220 1.00 48.19 103 LYS A C 1
ATOM 844 O O . LYS A 1 103 ? 15.291 -4.235 9.934 1.00 48.19 103 LYS A O 1
ATOM 849 N N . ARG A 1 104 ? 13.850 -5.849 9.306 1.00 53.19 104 ARG A N 1
ATOM 850 C CA . ARG A 1 104 ? 13.657 -5.411 7.912 1.00 53.19 104 ARG A CA 1
ATOM 851 C C . ARG A 1 104 ? 12.954 -4.047 7.817 1.00 53.19 104 ARG A C 1
ATOM 853 O O . ARG A 1 104 ? 13.225 -3.298 6.887 1.00 53.19 104 ARG A O 1
ATOM 860 N N . TRP A 1 105 ? 12.106 -3.700 8.791 1.00 51.72 105 TRP A N 1
ATOM 861 C CA . TRP A 1 105 ? 11.222 -2.523 8.742 1.00 51.72 105 TRP A CA 1
ATOM 862 C C . TRP A 1 105 ? 11.877 -1.246 9.317 1.00 51.72 105 TRP A C 1
ATOM 864 O O . TRP A 1 105 ? 11.424 -0.133 9.052 1.00 51.72 105 TRP A O 1
ATOM 874 N N . THR A 1 106 ? 12.965 -1.375 10.090 1.00 46.56 106 THR A N 1
ATOM 875 C CA . THR A 1 106 ? 13.676 -0.255 10.757 1.00 46.56 106 THR A CA 1
ATOM 876 C C . THR A 1 106 ? 14.817 0.346 9.947 1.00 46.56 106 THR A C 1
ATOM 878 O O . THR A 1 106 ? 15.113 1.527 10.105 1.00 46.56 106 THR A O 1
ATOM 881 N N . LYS A 1 107 ? 15.498 -0.464 9.127 1.00 49.25 107 LYS A N 1
ATOM 882 C CA . LYS A 1 107 ? 16.746 -0.065 8.451 1.00 49.25 107 LYS A CA 1
ATOM 883 C C . LYS A 1 107 ? 16.560 0.452 7.031 1.00 49.25 107 LYS A C 1
ATOM 885 O O . LYS A 1 107 ? 17.487 1.032 6.479 1.00 49.25 107 LYS A O 1
ATOM 890 N N . SER A 1 108 ? 15.393 0.234 6.433 1.00 56.31 108 SER A N 1
ATOM 891 C CA . SER A 1 108 ? 15.081 0.785 5.118 1.00 56.31 108 SER A CA 1
ATOM 892 C C . SER A 1 108 ? 14.950 2.306 5.200 1.00 56.31 108 SER A C 1
ATOM 894 O O . SER A 1 108 ? 14.321 2.810 6.134 1.00 56.31 108 SER A O 1
ATOM 896 N N . ASN A 1 109 ? 15.426 3.021 4.178 1.00 75.31 109 ASN A N 1
ATOM 897 C CA . ASN A 1 109 ? 15.221 4.462 3.965 1.00 75.31 109 ASN A CA 1
ATOM 898 C C . ASN A 1 109 ? 13.736 4.827 3.717 1.00 75.31 109 ASN A C 1
ATOM 900 O O . ASN A 1 109 ? 13.435 5.730 2.943 1.00 75.31 109 ASN A O 1
ATOM 904 N N . LEU A 1 110 ? 12.774 4.130 4.336 1.00 81.38 110 LEU A N 1
ATOM 905 C CA . LEU A 1 110 ? 11.339 4.267 4.098 1.00 81.38 110 LEU A CA 1
ATOM 906 C C . LEU A 1 110 ? 10.876 5.711 4.289 1.00 81.38 110 LEU A C 1
ATOM 908 O O . LEU A 1 110 ? 10.138 6.212 3.453 1.00 81.38 110 LEU A O 1
ATOM 912 N N . GLY A 1 111 ? 11.348 6.402 5.332 1.00 84.06 111 GLY A N 1
ATOM 913 C CA . GLY A 1 111 ? 11.032 7.817 5.542 1.00 84.06 111 GLY A CA 1
ATOM 914 C C . GLY A 1 111 ? 11.474 8.710 4.375 1.00 84.06 111 GLY A C 1
ATOM 915 O O . GLY A 1 111 ? 10.707 9.561 3.936 1.00 84.06 111 GLY A O 1
ATOM 916 N N . GLU A 1 112 ? 12.669 8.485 3.825 1.00 86.81 112 GLU A N 1
ATOM 917 C CA . GLU A 1 112 ? 13.171 9.223 2.657 1.00 86.81 112 GLU A CA 1
ATOM 918 C C . GLU A 1 112 ? 12.404 8.848 1.385 1.00 86.81 112 GLU A C 1
ATOM 920 O O . GLU A 1 112 ? 11.963 9.728 0.647 1.00 86.81 112 GLU A O 1
ATOM 925 N N . ARG A 1 113 ? 12.165 7.548 1.163 1.00 89.94 113 ARG A N 1
ATOM 926 C CA . ARG A 1 113 ? 11.374 7.037 0.032 1.00 89.94 113 ARG A CA 1
ATOM 927 C C . ARG A 1 113 ? 9.965 7.616 0.032 1.00 89.94 113 ARG A C 1
ATOM 929 O O . ARG A 1 113 ? 9.468 8.005 -1.018 1.00 89.94 113 ARG A O 1
ATOM 936 N N . MET A 1 114 ? 9.337 7.700 1.204 1.00 91.00 114 MET A N 1
ATOM 937 C CA . MET A 1 114 ? 8.012 8.287 1.392 1.00 91.00 114 MET A CA 1
ATOM 938 C C . MET A 1 114 ? 7.977 9.747 0.960 1.00 91.00 114 MET A C 1
ATOM 940 O O . MET A 1 114 ? 7.115 10.110 0.164 1.00 91.00 114 MET A O 1
ATOM 944 N N . LEU A 1 115 ? 8.927 10.558 1.433 1.00 90.50 115 LEU A N 1
ATOM 945 C CA . LEU A 1 115 ? 9.032 11.961 1.025 1.00 90.50 115 LEU A CA 1
ATOM 946 C C . LEU A 1 115 ? 9.239 12.083 -0.486 1.00 90.50 115 LEU A C 1
ATOM 948 O O . LEU A 1 115 ? 8.599 12.902 -1.139 1.00 90.50 115 LEU A O 1
ATOM 952 N N . GLU A 1 116 ? 10.087 11.228 -1.051 1.00 91.62 116 GLU A N 1
ATOM 953 C CA . GLU A 1 116 ? 10.380 11.221 -2.480 1.00 91.62 116 GLU A CA 1
ATOM 954 C C . GLU A 1 116 ? 9.170 10.859 -3.355 1.00 91.62 116 GLU A C 1
ATOM 956 O O . GLU A 1 116 ? 9.056 11.351 -4.478 1.00 91.62 116 GLU A O 1
ATOM 961 N N . VAL A 1 117 ? 8.266 10.007 -2.868 1.00 92.56 117 VAL A N 1
ATOM 962 C CA . VAL A 1 117 ? 7.043 9.620 -3.595 1.00 92.56 117 VAL A CA 1
ATOM 963 C C . VAL A 1 117 ? 5.804 10.417 -3.176 1.00 92.56 117 VAL A C 1
ATOM 965 O O . VAL A 1 117 ? 4.687 10.043 -3.537 1.00 92.56 117 VAL A O 1
ATOM 968 N N . GLY A 1 118 ? 5.999 11.515 -2.438 1.00 90.69 118 GLY A N 1
ATOM 969 C CA . GLY A 1 118 ? 4.961 12.503 -2.139 1.00 90.69 118 GLY A CA 1
ATOM 970 C C . GLY A 1 118 ? 4.170 12.281 -0.846 1.00 90.69 118 GLY A C 1
ATOM 971 O O . GLY A 1 118 ? 3.215 13.012 -0.600 1.00 90.69 118 GLY A O 1
ATOM 972 N N . PHE A 1 119 ? 4.545 11.325 0.008 1.00 89.81 119 PHE A N 1
ATOM 973 C CA . PHE A 1 119 ? 3.959 11.216 1.348 1.00 89.81 119 PHE A CA 1
ATOM 974 C C . PHE A 1 119 ? 4.564 12.256 2.289 1.00 89.81 119 PHE A C 1
ATOM 976 O O . PHE A 1 119 ? 5.777 12.461 2.323 1.00 89.81 119 PHE A O 1
ATOM 983 N N . SER A 1 120 ? 3.727 12.893 3.108 1.00 87.62 120 SER A N 1
ATOM 984 C CA . SER A 1 120 ? 4.193 13.918 4.039 1.00 87.62 120 SER A CA 1
ATOM 985 C C . SER A 1 120 ? 4.987 13.323 5.209 1.00 87.62 120 SER A C 1
ATOM 987 O O . SER A 1 120 ? 4.726 12.217 5.695 1.00 87.62 120 SER A O 1
ATOM 989 N N . LYS A 1 121 ? 5.930 14.110 5.745 1.00 80.69 121 LYS A N 1
ATOM 990 C CA . LYS A 1 121 ? 6.638 13.777 6.995 1.00 80.69 121 LYS A CA 1
ATOM 991 C C . LYS A 1 121 ? 5.667 13.564 8.162 1.00 80.69 121 LYS A C 1
ATOM 993 O O . LYS A 1 121 ? 5.923 12.764 9.060 1.00 80.69 121 LYS A O 1
ATOM 998 N N . GLU A 1 122 ? 4.553 14.289 8.153 1.00 81.69 122 GLU A N 1
ATOM 999 C CA . GLU A 1 122 ? 3.497 14.159 9.149 1.00 81.69 122 GLU A CA 1
ATOM 1000 C C . GLU A 1 122 ? 2.822 12.787 9.084 1.00 81.69 122 GLU A C 1
ATOM 1002 O O . GLU A 1 122 ? 2.666 12.148 10.123 1.00 81.69 122 GLU A O 1
ATOM 1007 N N . TYR A 1 123 ? 2.510 12.291 7.883 1.00 83.06 123 TYR A N 1
ATOM 1008 C CA . TYR A 1 123 ? 1.958 10.951 7.698 1.00 83.06 123 TYR A CA 1
ATOM 1009 C C . TYR A 1 123 ? 2.912 9.877 8.244 1.00 83.06 123 TYR A C 1
ATOM 1011 O O . TYR A 1 123 ? 2.482 8.970 8.954 1.00 83.06 123 TYR A O 1
ATOM 1019 N N . TYR A 1 124 ? 4.223 10.011 8.010 1.00 81.50 124 TYR A N 1
ATOM 1020 C CA . TYR A 1 124 ? 5.217 9.110 8.606 1.00 81.50 124 TYR A CA 1
ATOM 1021 C C . TYR A 1 124 ? 5.168 9.126 10.143 1.00 81.50 124 TYR A C 1
ATOM 1023 O O . TYR A 1 124 ? 5.114 8.078 10.790 1.00 81.50 124 TYR A O 1
ATOM 1031 N N . ASN A 1 125 ? 5.170 10.320 10.740 1.00 74.81 125 ASN A N 1
ATOM 1032 C CA . ASN A 1 125 ? 5.160 10.468 12.194 1.00 74.81 125 ASN A CA 1
ATOM 1033 C C . ASN A 1 125 ? 3.877 9.938 12.833 1.00 74.81 125 ASN A C 1
ATOM 1035 O O . ASN A 1 125 ? 3.943 9.353 13.911 1.00 74.81 125 ASN A O 1
ATOM 1039 N N . LYS A 1 126 ? 2.734 10.155 12.180 1.00 76.62 126 LYS A N 1
ATOM 1040 C CA . LYS A 1 126 ? 1.430 9.751 12.693 1.00 76.62 126 LYS A CA 1
ATOM 1041 C C . LYS A 1 126 ? 1.191 8.263 12.455 1.00 76.62 126 LYS A C 1
ATOM 1043 O O . LYS A 1 126 ? 0.933 7.547 13.402 1.00 76.62 126 LYS A O 1
ATOM 1048 N N . VAL A 1 127 ? 1.347 7.758 11.238 1.00 81.31 127 VAL A N 1
ATOM 1049 C CA . VAL A 1 127 ? 0.923 6.392 10.880 1.00 81.31 127 VAL A CA 1
ATOM 1050 C C . VAL A 1 127 ? 2.066 5.384 10.998 1.00 81.31 127 VAL A C 1
ATOM 1052 O O . VAL A 1 127 ? 1.952 4.335 11.636 1.00 81.31 127 VAL A O 1
ATOM 1055 N N . VAL A 1 128 ? 3.204 5.699 10.387 1.00 77.69 128 VAL A N 1
ATOM 1056 C CA . VAL A 1 128 ? 4.279 4.727 10.143 1.00 77.69 128 VAL A CA 1
ATOM 1057 C C . VAL A 1 128 ? 5.097 4.444 11.399 1.00 77.69 128 VAL A C 1
ATOM 1059 O O . VAL A 1 128 ? 5.462 3.293 11.643 1.00 77.69 128 VAL A O 1
ATOM 1062 N N . LYS A 1 129 ? 5.344 5.461 12.233 1.00 75.75 129 LYS A N 1
ATOM 1063 C CA . LYS A 1 129 ? 5.969 5.271 13.551 1.00 75.75 129 LYS A CA 1
ATOM 1064 C C . LYS A 1 129 ? 5.089 4.468 14.504 1.00 75.75 129 LYS A C 1
ATOM 1066 O O . LYS A 1 129 ? 5.610 3.607 15.200 1.00 75.75 129 LYS A O 1
ATOM 1071 N N . ILE A 1 130 ? 3.780 4.722 14.533 1.00 76.56 130 ILE A N 1
ATOM 1072 C CA . ILE A 1 130 ? 2.869 4.029 15.456 1.00 76.56 130 ILE A CA 1
ATOM 1073 C C . ILE A 1 130 ? 2.765 2.546 15.095 1.00 76.56 130 ILE A C 1
ATOM 1075 O O . ILE A 1 130 ? 2.987 1.690 15.947 1.00 76.56 130 ILE A O 1
ATOM 1079 N N . THR A 1 131 ? 2.516 2.240 13.820 1.00 79.38 131 THR A N 1
ATOM 1080 C CA . THR A 1 131 ? 2.453 0.854 13.318 1.00 79.38 131 THR A CA 1
ATOM 1081 C C . THR A 1 131 ? 3.775 0.100 13.527 1.00 79.38 131 THR A C 1
ATOM 1083 O O . THR A 1 131 ? 3.781 -1.087 13.846 1.00 79.38 131 THR A O 1
ATOM 1086 N N . HIS A 1 132 ? 4.909 0.802 13.439 1.00 76.56 132 HIS A N 1
ATOM 1087 C CA . HIS A 1 132 ? 6.226 0.269 13.780 1.00 76.56 132 HIS A CA 1
ATOM 1088 C C . HIS A 1 132 ? 6.403 -0.035 15.269 1.00 76.56 132 HIS A C 1
ATOM 1090 O O . HIS A 1 132 ? 6.874 -1.117 15.613 1.00 76.56 132 HIS A O 1
ATOM 1096 N N . SER A 1 133 ? 6.067 0.908 16.154 1.00 71.44 133 SER A N 1
ATOM 1097 C CA . SER A 1 133 ? 6.176 0.698 17.602 1.00 71.44 133 SER A CA 1
ATOM 1098 C C . SER A 1 133 ? 5.368 -0.521 18.034 1.00 71.44 133 SER A C 1
ATOM 1100 O O . SER A 1 133 ? 5.869 -1.347 18.786 1.00 71.44 133 SER A O 1
ATOM 1102 N N . PHE A 1 134 ? 4.178 -0.689 17.451 1.00 71.44 134 PHE A N 1
ATOM 1103 C CA . PHE A 1 134 ? 3.329 -1.855 17.669 1.00 71.44 134 PHE A CA 1
ATOM 1104 C C . PHE A 1 134 ? 3.955 -3.175 17.170 1.00 71.44 134 PHE A C 1
ATOM 1106 O O . PHE A 1 134 ? 3.658 -4.244 17.688 1.00 71.44 134 PHE A O 1
ATOM 1113 N N . SER A 1 135 ? 4.849 -3.100 16.181 1.00 70.00 135 SER A N 1
ATOM 1114 C CA . SER A 1 135 ? 5.492 -4.256 15.551 1.00 70.00 135 SER A CA 1
ATOM 1115 C C . SER A 1 135 ? 6.824 -4.686 16.188 1.00 70.00 135 SER A C 1
ATOM 1117 O O . SER A 1 135 ? 7.193 -5.854 16.051 1.00 70.00 135 SER A O 1
ATOM 1119 N N . HIS A 1 136 ? 7.600 -3.778 16.811 1.00 61.41 136 HIS A N 1
ATOM 1120 C CA . HIS A 1 136 ? 9.032 -4.033 17.096 1.00 61.41 136 HIS A CA 1
ATOM 1121 C C . HIS A 1 136 ? 9.581 -3.765 18.489 1.00 61.41 136 HIS A C 1
ATOM 1123 O O . HIS A 1 136 ? 10.681 -4.253 18.750 1.00 61.41 136 HIS A O 1
ATOM 1129 N N . VAL A 1 137 ? 8.930 -3.009 19.377 1.00 56.31 137 VAL A N 1
ATOM 1130 C CA . VAL A 1 137 ? 9.575 -2.690 20.664 1.00 56.31 137 VAL A CA 1
ATOM 1131 C C . VAL A 1 137 ? 8.567 -2.605 21.806 1.00 56.31 137 VAL A C 1
ATOM 1133 O O . VAL A 1 137 ? 7.602 -1.856 21.717 1.00 56.31 137 VAL A O 1
ATOM 1136 N N . ASN A 1 138 ? 8.842 -3.396 22.85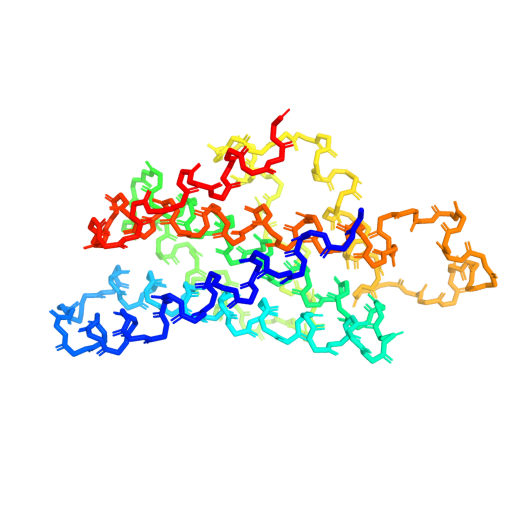4 1.00 45.03 138 ASN A N 1
ATOM 1137 C CA . ASN A 1 138 ? 8.174 -3.536 24.151 1.00 45.03 138 ASN A CA 1
ATOM 1138 C C . ASN A 1 138 ? 6.711 -3.128 24.187 1.00 45.03 138 ASN A C 1
ATOM 1140 O O . ASN A 1 138 ? 6.373 -2.014 24.602 1.00 45.03 138 ASN A O 1
ATOM 1144 N N . ALA A 1 139 ? 5.859 -4.117 23.915 1.00 46.78 139 ALA A N 1
ATOM 1145 C CA . ALA A 1 139 ? 4.496 -4.061 24.383 1.00 46.78 139 ALA A CA 1
ATOM 1146 C C . ALA A 1 139 ? 4.457 -3.606 25.852 1.00 46.78 139 ALA A C 1
ATOM 1148 O O . ALA A 1 139 ? 3.802 -2.626 26.150 1.00 46.78 139 ALA A O 1
ATOM 1149 N N . GLU A 1 140 ? 5.303 -4.136 26.733 1.00 38.69 140 GLU A N 1
ATOM 1150 C CA . GLU A 1 140 ? 5.389 -3.728 28.149 1.00 38.69 140 GLU A CA 1
ATOM 1151 C C . GLU A 1 140 ? 5.547 -2.219 28.449 1.00 38.69 140 GLU A C 1
ATOM 1153 O O . GLU A 1 140 ? 5.257 -1.807 29.566 1.00 38.69 140 GLU A O 1
ATOM 1158 N N . SER A 1 141 ? 5.991 -1.382 27.501 1.00 48.72 141 SER A N 1
ATOM 1159 C CA . SER A 1 141 ? 6.126 0.075 27.707 1.00 48.72 141 SER A CA 1
ATOM 1160 C C . SER A 1 141 ? 4.901 0.895 27.288 1.00 48.72 141 SER A C 1
ATOM 1162 O O . SER A 1 141 ? 4.841 2.097 27.546 1.00 48.72 141 SER A O 1
ATOM 1164 N N . LEU A 1 142 ? 3.937 0.258 26.623 1.00 51.44 142 LEU A N 1
ATOM 1165 C CA . LEU A 1 142 ? 2.685 0.876 26.211 1.00 51.44 142 LEU A CA 1
ATOM 1166 C C . LEU A 1 142 ? 1.639 0.656 27.306 1.00 51.44 142 LEU A C 1
ATOM 1168 O O . LEU A 1 142 ? 1.484 -0.453 27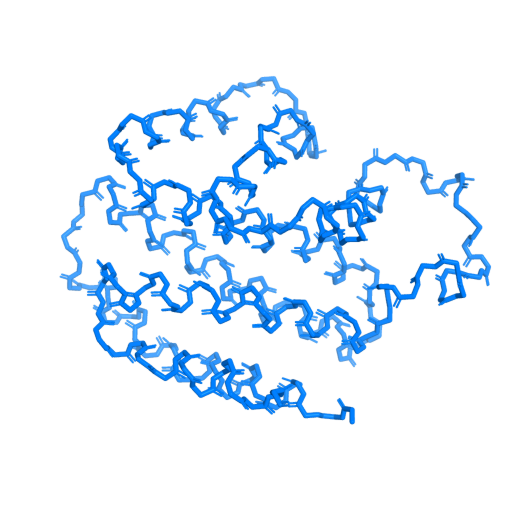.814 1.00 51.44 142 LEU A O 1
ATOM 1172 N N . ASP A 1 143 ? 0.895 1.705 27.656 1.00 54.88 143 ASP A N 1
ATOM 1173 C CA . ASP A 1 143 ? -0.289 1.575 28.504 1.00 54.88 143 ASP A CA 1
ATOM 1174 C C . ASP A 1 143 ? -1.404 0.867 27.706 1.00 54.88 143 ASP A C 1
ATOM 1176 O O . ASP A 1 143 ? -2.210 1.482 27.002 1.00 54.88 143 ASP A O 1
ATOM 1180 N N . TRP A 1 144 ? -1.431 -0.468 27.788 1.00 55.62 144 TRP A N 1
ATOM 1181 C CA . TRP A 1 144 ? -2.429 -1.303 27.104 1.00 55.62 144 TRP A CA 1
ATOM 1182 C C . TRP A 1 144 ? -3.848 -1.054 27.593 1.00 55.62 144 TRP A C 1
ATOM 1184 O O . TRP A 1 144 ? -4.802 -1.335 26.865 1.00 55.62 144 TRP A O 1
ATOM 1194 N N . THR A 1 145 ? -4.003 -0.515 28.802 1.00 57.22 145 THR A N 1
ATOM 1195 C CA . THR A 1 145 ? -5.310 -0.248 29.394 1.00 57.22 145 THR A CA 1
ATOM 1196 C C . THR A 1 145 ? -6.069 0.855 28.650 1.00 57.22 145 THR A C 1
ATOM 1198 O O . THR A 1 145 ? -7.298 0.861 28.703 1.00 57.22 145 THR A O 1
ATOM 1201 N N . ASN A 1 146 ? -5.383 1.738 27.903 1.00 61.06 146 ASN A N 1
ATOM 1202 C CA . ASN A 1 146 ? -5.995 2.873 27.194 1.00 61.06 146 AS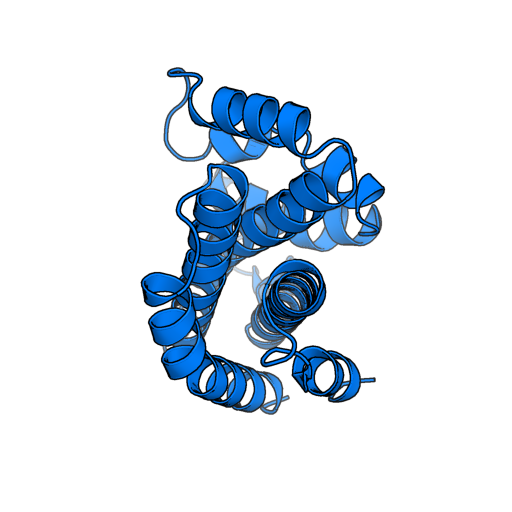N A CA 1
ATOM 1203 C C . ASN A 1 146 ? -5.512 3.100 25.746 1.00 61.06 146 ASN A C 1
ATOM 1205 O O . ASN A 1 146 ? -5.620 4.204 25.212 1.00 61.06 146 ASN A O 1
ATOM 1209 N N . LEU A 1 147 ? -5.111 2.043 25.033 1.00 60.69 147 LEU A N 1
ATOM 1210 C CA . LEU A 1 147 ? -4.651 2.118 23.632 1.00 60.69 147 LEU A CA 1
ATOM 1211 C C . LEU A 1 147 ? -5.521 2.958 22.685 1.00 60.69 147 LEU A C 1
ATOM 1213 O O . LEU A 1 147 ? -4.991 3.693 21.857 1.00 60.69 147 LEU A O 1
ATOM 1217 N N . LYS A 1 148 ? -6.853 2.883 22.798 1.00 59.62 148 LYS A N 1
ATOM 1218 C CA . LYS A 1 148 ? -7.764 3.670 21.945 1.00 59.62 148 LYS A CA 1
ATOM 1219 C C . LYS A 1 148 ? -7.694 5.177 22.214 1.00 59.62 148 LYS A C 1
ATOM 1221 O O . LYS A 1 148 ? -7.963 5.959 21.306 1.00 59.62 148 LYS A O 1
ATOM 1226 N N . LYS A 1 149 ? -7.369 5.572 23.446 1.00 60.03 149 LYS A N 1
ATOM 1227 C CA . LYS A 1 149 ? -7.246 6.968 23.880 1.00 60.03 149 LYS A CA 1
ATOM 1228 C C . LYS A 1 149 ? -5.877 7.537 23.507 1.00 60.03 149 LYS A C 1
ATOM 1230 O O . LYS A 1 149 ? -5.809 8.654 23.004 1.00 60.03 149 LYS A O 1
ATOM 1235 N N . ASP A 1 150 ? -4.823 6.749 23.700 1.00 58.53 150 ASP A N 1
ATOM 1236 C CA . ASP A 1 150 ? -3.441 7.212 23.528 1.00 58.53 150 ASP A CA 1
ATOM 1237 C C . ASP A 1 150 ? -2.941 7.056 22.081 1.00 58.53 150 ASP A C 1
ATOM 1239 O O . ASP A 1 150 ? -2.071 7.801 21.627 1.00 58.53 150 ASP A O 1
ATOM 1243 N N . TYR A 1 151 ? -3.549 6.140 21.316 1.00 68.19 151 TYR A N 1
ATOM 1244 C CA . TYR A 1 151 ? -3.215 5.856 19.920 1.00 68.19 151 TYR A CA 1
ATOM 1245 C C . TYR A 1 151 ? -4.487 5.784 19.056 1.00 68.19 151 TYR A C 1
ATOM 1247 O O . TYR A 1 151 ? -4.873 4.707 18.595 1.00 68.19 151 TYR A O 1
ATOM 1255 N N . PRO A 1 152 ? -5.140 6.927 18.765 1.00 66.31 152 PRO A N 1
ATOM 1256 C CA . PRO A 1 152 ? -6.399 6.973 18.006 1.00 66.31 152 PRO A CA 1
ATOM 1257 C C . PRO A 1 152 ? -6.306 6.348 16.600 1.00 66.31 152 PRO A C 1
ATOM 1259 O O . PRO A 1 152 ? -7.316 5.929 16.030 1.00 66.31 152 PRO A O 1
ATOM 1262 N N . LEU A 1 153 ? -5.089 6.223 16.059 1.00 72.50 153 LEU A N 1
ATOM 1263 C CA . LEU A 1 153 ? -4.803 5.534 14.799 1.00 72.50 153 LEU A CA 1
ATOM 1264 C C . LEU A 1 153 ? -4.991 4.006 14.839 1.00 72.50 153 LEU A C 1
ATOM 1266 O O . LEU A 1 153 ? -5.024 3.390 13.781 1.00 72.50 153 LEU A O 1
ATOM 1270 N N . LEU A 1 154 ? -5.143 3.400 16.022 1.00 75.06 154 LEU A N 1
ATOM 1271 C CA . LEU A 1 154 ? -5.438 1.969 16.193 1.00 75.06 154 LEU A CA 1
ATOM 1272 C C . LEU A 1 154 ? -6.944 1.665 16.269 1.00 75.06 154 LEU A C 1
ATOM 1274 O O . LEU A 1 154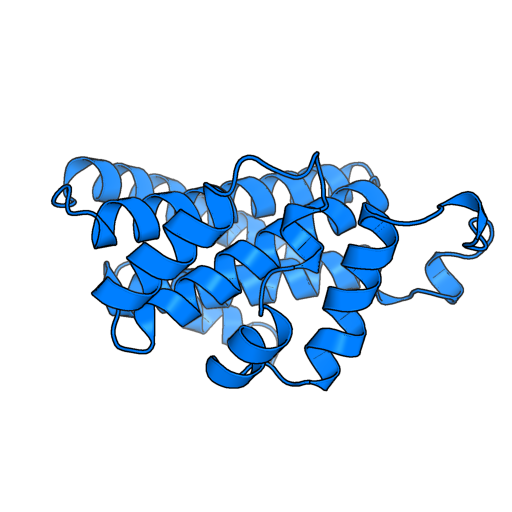 ? -7.347 0.526 16.521 1.00 75.06 154 LEU A O 1
ATOM 1278 N N . SER A 1 155 ? -7.792 2.679 16.080 1.00 84.81 155 SER A N 1
ATOM 1279 C CA . SER A 1 155 ? -9.226 2.467 15.887 1.00 84.81 155 SER A CA 1
ATOM 1280 C C . SER A 1 155 ? -9.497 1.777 14.547 1.00 84.81 155 SER A C 1
ATOM 1282 O O . SER A 1 155 ? -8.749 1.952 13.585 1.00 84.81 155 SER A O 1
ATOM 1284 N N . GLU A 1 156 ? -10.587 1.008 14.473 1.00 88.25 156 GLU A N 1
ATOM 1285 C CA . GLU A 1 156 ? -11.005 0.356 13.226 1.00 88.25 156 GLU A CA 1
ATOM 1286 C C . GLU A 1 156 ? -11.145 1.376 12.089 1.00 88.25 156 GLU A C 1
ATOM 1288 O O . GLU A 1 156 ? -10.575 1.180 11.021 1.00 88.25 156 GLU A O 1
ATOM 1293 N N . ASP A 1 157 ? -11.829 2.497 12.330 1.00 86.81 157 ASP A N 1
ATOM 1294 C CA . ASP A 1 157 ? -12.048 3.526 11.310 1.00 86.81 157 ASP A CA 1
ATOM 1295 C C . ASP A 1 157 ? -10.734 4.117 10.782 1.00 86.81 157 ASP A C 1
ATOM 1297 O O . ASP A 1 157 ? -10.584 4.321 9.575 1.00 86.81 157 ASP A O 1
ATOM 1301 N N . ALA A 1 158 ? -9.758 4.355 11.663 1.00 87.12 158 ALA A N 1
ATOM 1302 C CA . ALA A 1 158 ? -8.449 4.850 11.259 1.00 87.12 158 ALA A CA 1
ATOM 1303 C C . ALA A 1 158 ? -7.676 3.814 10.432 1.00 87.12 158 ALA A C 1
ATOM 1305 O O . ALA A 1 158 ? -7.139 4.153 9.379 1.00 87.12 158 ALA A O 1
ATOM 1306 N N . ILE A 1 159 ? -7.663 2.548 10.861 1.00 91.12 159 ILE A N 1
ATOM 1307 C CA . ILE A 1 159 ? -7.003 1.459 10.128 1.00 91.12 159 ILE A CA 1
ATOM 1308 C C . ILE A 1 159 ? -7.635 1.281 8.749 1.00 91.12 159 ILE A C 1
ATOM 1310 O O . ILE A 1 159 ? -6.915 1.195 7.754 1.00 91.12 159 ILE A O 1
ATOM 1314 N N . LEU A 1 160 ? -8.967 1.264 8.668 1.00 91.94 160 LEU A N 1
ATOM 1315 C CA . LEU A 1 160 ? -9.684 1.122 7.404 1.00 91.94 160 LEU A CA 1
ATOM 1316 C C . LEU A 1 160 ? -9.449 2.317 6.477 1.00 91.94 160 LEU A C 1
ATOM 1318 O O . LEU A 1 160 ? -9.264 2.112 5.281 1.00 91.94 160 LEU A O 1
ATOM 1322 N N . SER A 1 161 ? -9.385 3.538 7.011 1.00 89.81 161 SER A N 1
ATOM 1323 C CA . SER A 1 161 ? -9.059 4.739 6.234 1.00 89.81 161 SER A CA 1
ATOM 1324 C C . SER A 1 161 ? -7.640 4.689 5.655 1.00 89.81 161 SER A C 1
ATOM 1326 O O . SER A 1 161 ? -7.431 4.952 4.471 1.00 89.81 161 SER A O 1
ATOM 1328 N N . VAL A 1 162 ? -6.649 4.270 6.445 1.00 91.25 162 VAL A N 1
ATOM 1329 C CA . VAL A 1 162 ? -5.272 4.125 5.951 1.00 91.25 162 VAL A CA 1
ATOM 1330 C C . VAL A 1 162 ? -5.166 2.981 4.935 1.00 91.25 162 VAL A C 1
ATOM 1332 O O . VAL A 1 162 ? -4.555 3.151 3.880 1.00 91.25 162 VAL A O 1
ATOM 1335 N N . ASN A 1 163 ? -5.788 1.828 5.213 1.00 93.81 163 ASN A N 1
ATOM 1336 C CA . ASN A 1 163 ? -5.835 0.679 4.300 1.00 93.81 163 ASN A CA 1
ATOM 1337 C C . ASN A 1 163 ? -6.405 1.094 2.937 1.00 93.81 163 ASN A C 1
ATOM 1339 O O . ASN A 1 163 ? -5.828 0.814 1.888 1.00 93.81 163 ASN A O 1
ATOM 1343 N N . TYR A 1 164 ? -7.498 1.851 2.974 1.00 91.94 164 TYR A N 1
ATOM 1344 C CA . TYR A 1 164 ? -8.139 2.428 1.808 1.00 91.94 164 TYR A CA 1
ATOM 1345 C C . TYR A 1 164 ? -7.215 3.337 0.986 1.00 91.94 164 TYR A C 1
ATOM 1347 O O . TYR A 1 164 ? -7.093 3.165 -0.228 1.00 91.94 164 TYR A O 1
ATOM 1355 N N . GLN A 1 165 ? -6.520 4.274 1.637 1.00 91.75 165 GLN A N 1
ATOM 1356 C CA . GLN A 1 165 ? -5.576 5.170 0.962 1.00 91.75 165 GLN A CA 1
ATOM 1357 C C . GLN A 1 165 ? -4.442 4.390 0.281 1.00 91.75 165 GLN A C 1
ATOM 1359 O O . GLN A 1 165 ? -4.083 4.674 -0.864 1.00 91.75 165 GLN A O 1
ATOM 1364 N N . MET A 1 166 ? -3.886 3.383 0.962 1.00 94.56 166 MET A N 1
ATOM 1365 C CA . MET A 1 166 ? -2.785 2.577 0.419 1.00 94.56 166 MET A CA 1
ATOM 1366 C C . MET A 1 166 ? -3.232 1.722 -0.770 1.00 94.56 166 MET A C 1
ATOM 1368 O O . MET A 1 166 ? -2.506 1.602 -1.763 1.00 94.56 166 MET A O 1
ATOM 1372 N N . LEU A 1 167 ? -4.457 1.198 -0.713 1.00 93.88 167 LEU A N 1
ATOM 1373 C CA . LEU A 1 167 ? -5.083 0.487 -1.822 1.00 93.88 167 LEU A CA 1
ATOM 1374 C C . LEU A 1 167 ? -5.249 1.391 -3.051 1.00 93.88 167 LEU A C 1
ATOM 1376 O O . LEU A 1 167 ? -4.862 1.005 -4.156 1.00 93.88 167 LEU A O 1
ATOM 1380 N N . GLY A 1 168 ? -5.746 2.617 -2.856 1.00 93.62 168 GLY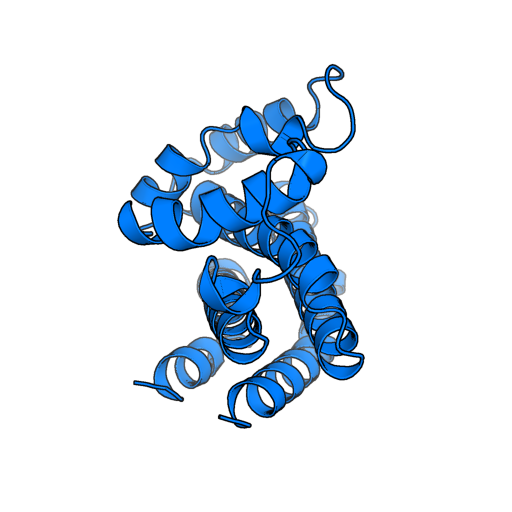 A N 1
ATOM 1381 C CA . GLY A 1 168 ? -5.876 3.612 -3.924 1.00 93.62 168 GLY A CA 1
ATOM 1382 C C . GLY A 1 168 ? -4.543 3.928 -4.601 1.00 93.62 168 GLY A C 1
ATOM 1383 O O . GLY A 1 168 ? -4.454 3.943 -5.829 1.00 93.62 168 GLY A O 1
ATOM 1384 N N . HIS A 1 169 ? -3.474 4.106 -3.820 1.00 95.00 169 HIS A N 1
ATOM 1385 C CA . HIS A 1 169 ? -2.140 4.347 -4.372 1.00 95.00 169 HIS A CA 1
ATOM 1386 C C . HIS A 1 169 ? -1.568 3.137 -5.112 1.00 95.00 169 HIS A C 1
ATOM 1388 O O . HIS A 1 169 ? -0.922 3.308 -6.144 1.00 95.00 169 HIS A O 1
ATOM 1394 N N . THR A 1 170 ? -1.806 1.918 -4.623 1.00 94.81 170 THR A N 1
ATOM 1395 C CA . THR A 1 170 ? -1.391 0.699 -5.334 1.00 94.81 170 THR A CA 1
ATOM 1396 C C . THR A 1 170 ? -2.080 0.618 -6.700 1.00 94.81 170 THR A C 1
ATOM 1398 O O . THR A 1 170 ? -1.426 0.381 -7.716 1.00 94.81 170 THR A O 1
ATOM 1401 N N . LEU A 1 171 ? -3.384 0.894 -6.750 1.00 93.81 171 LEU A N 1
ATOM 1402 C CA . LEU A 1 171 ? -4.164 0.907 -7.989 1.00 93.81 171 LEU A CA 1
ATOM 1403 C C . LEU A 1 171 ? -3.743 2.001 -8.968 1.00 93.81 171 LEU A C 1
ATOM 1405 O O . LEU A 1 171 ? -3.656 1.745 -10.165 1.00 93.81 171 LEU A O 1
ATOM 1409 N N . GLU A 1 172 ? -3.446 3.201 -8.475 1.00 94.44 172 GLU A N 1
ATOM 1410 C CA . GLU A 1 172 ? -2.891 4.285 -9.288 1.00 94.44 172 GLU A CA 1
ATOM 1411 C C . GLU A 1 172 ? -1.600 3.840 -9.990 1.00 94.44 172 GLU A C 1
ATOM 1413 O O . GLU A 1 172 ? -1.418 4.057 -11.191 1.00 94.44 172 GLU A O 1
ATOM 1418 N N . VAL A 1 173 ? -0.706 3.178 -9.251 1.00 92.00 173 VAL A N 1
ATOM 1419 C CA . VAL A 1 173 ? 0.554 2.693 -9.810 1.00 92.00 173 VAL A CA 1
ATOM 1420 C C . VAL A 1 173 ? 0.317 1.633 -10.881 1.00 92.00 173 VAL A C 1
ATOM 1422 O O . VAL A 1 173 ? 0.916 1.716 -11.957 1.00 92.00 173 VAL A O 1
ATOM 1425 N N . LEU A 1 174 ? -0.574 0.676 -10.616 1.00 91.19 174 LEU A N 1
ATOM 1426 C CA . LEU A 1 174 ? -0.969 -0.339 -11.589 1.00 91.19 174 LEU A CA 1
ATOM 1427 C C . LEU A 1 174 ? -1.600 0.287 -12.839 1.00 91.19 174 LEU A C 1
ATOM 1429 O O . LEU A 1 174 ? -1.266 -0.105 -13.953 1.00 91.19 174 LEU A O 1
ATOM 1433 N N . ASN A 1 175 ? -2.450 1.301 -12.686 1.00 92.00 175 ASN A N 1
ATOM 1434 C CA . ASN A 1 175 ? -3.036 2.004 -13.823 1.00 92.00 175 ASN A CA 1
ATOM 1435 C C . ASN A 1 175 ? -1.964 2.621 -14.728 1.00 92.00 175 ASN A C 1
ATOM 1437 O O . ASN A 1 175 ? -2.009 2.477 -15.947 1.00 92.00 175 ASN A O 1
ATOM 1441 N N . ASN A 1 176 ? -0.988 3.293 -14.121 1.00 90.88 176 ASN A N 1
ATOM 1442 C CA . ASN A 1 176 ? 0.007 4.065 -14.858 1.00 90.88 176 ASN A CA 1
ATOM 1443 C C . ASN A 1 176 ? 1.107 3.199 -15.486 1.00 90.88 176 ASN A C 1
ATOM 1445 O O . ASN A 1 176 ? 1.779 3.650 -16.408 1.00 90.88 176 ASN A O 1
ATOM 1449 N N . ASN A 1 177 ? 1.317 1.981 -14.979 1.00 87.75 177 ASN A N 1
ATOM 1450 C CA . ASN A 1 177 ? 2.456 1.144 -15.369 1.00 87.75 177 ASN A CA 1
ATOM 1451 C C . ASN A 1 177 ? 2.070 -0.214 -15.951 1.00 87.75 177 ASN A C 1
ATOM 1453 O O . ASN A 1 177 ? 2.943 -0.880 -16.506 1.00 87.75 177 ASN A O 1
ATOM 1457 N N . VAL A 1 178 ? 0.818 -0.643 -15.778 1.00 85.25 178 VAL A N 1
ATOM 1458 C CA . VAL A 1 178 ? 0.377 -1.999 -16.118 1.00 85.25 178 VAL A CA 1
ATOM 1459 C C . VAL A 1 178 ? -0.800 -2.002 -17.070 1.00 85.25 178 VAL A C 1
ATOM 1461 O O . VAL A 1 178 ? -0.694 -2.502 -18.186 1.00 85.25 178 VAL A O 1
ATOM 1464 N N . SER A 1 179 ? -1.943 -1.481 -16.632 1.00 85.00 179 SER A N 1
ATOM 1465 C CA . SER A 1 179 ? -3.175 -1.572 -17.408 1.00 85.00 179 SER A CA 1
ATOM 1466 C C . SER A 1 179 ? -4.150 -0.475 -17.027 1.00 85.00 179 SER A C 1
ATOM 1468 O O . SER A 1 179 ? -4.435 -0.273 -15.849 1.00 85.00 179 SER A O 1
ATOM 1470 N N . SER A 1 180 ? -4.769 0.145 -18.031 1.00 87.19 180 SER A N 1
ATOM 1471 C CA . SER A 1 180 ? -5.860 1.105 -17.833 1.00 87.19 180 SER A CA 1
ATOM 1472 C C . SER A 1 180 ? -7.097 0.495 -17.165 1.00 87.19 180 SER A C 1
ATOM 1474 O O . SER A 1 180 ? -7.960 1.236 -16.702 1.00 87.19 180 SER A O 1
ATOM 1476 N N . LYS A 1 181 ? -7.182 -0.839 -17.043 1.00 86.88 181 LYS A N 1
ATOM 1477 C CA . LYS A 1 181 ? -8.250 -1.534 -16.304 1.00 86.88 181 LYS A CA 1
ATOM 1478 C C . LYS A 1 181 ? -8.337 -1.121 -14.830 1.00 86.88 181 LYS A C 1
ATOM 1480 O O . LYS A 1 181 ? -9.386 -1.292 -14.218 1.00 86.88 181 LYS A O 1
ATOM 1485 N N . PHE A 1 182 ? -7.278 -0.535 -14.269 1.00 88.50 182 PHE A N 1
ATOM 1486 C CA . PHE A 1 182 ? -7.267 -0.020 -12.898 1.00 88.50 182 PHE A CA 1
ATOM 1487 C C . PHE A 1 182 ? -7.695 1.448 -12.770 1.00 88.50 182 PHE A C 1
ATOM 1489 O O . PHE A 1 182 ? -7.604 2.006 -11.680 1.00 88.50 182 PHE A O 1
ATOM 1496 N N . SER A 1 183 ? -8.198 2.093 -13.832 1.00 87.69 183 SER A N 1
ATOM 1497 C CA . SER A 1 183 ? -8.554 3.524 -13.839 1.00 87.69 183 SER A CA 1
ATOM 1498 C C . SER A 1 183 ? -9.596 3.939 -12.792 1.00 87.69 183 SER A C 1
ATOM 1500 O O . SER A 1 183 ? -9.704 5.124 -12.467 1.00 87.69 183 SER A O 1
ATOM 1502 N N . PHE A 1 184 ? -10.344 2.978 -12.241 1.00 86.62 184 PHE A N 1
ATOM 1503 C CA . PHE A 1 184 ? -11.310 3.193 -11.161 1.00 86.62 184 PHE A CA 1
ATOM 1504 C C . PHE A 1 184 ? -10.654 3.615 -9.833 1.00 86.62 184 PHE A C 1
ATOM 1506 O O . PHE A 1 184 ? -11.353 4.020 -8.911 1.00 86.62 184 PHE A O 1
ATOM 1513 N N . TYR A 1 185 ? -9.320 3.617 -9.724 1.00 87.94 185 TYR A N 1
ATOM 1514 C CA . TYR A 1 185 ? -8.608 4.200 -8.578 1.00 87.94 185 TYR A CA 1
ATOM 1515 C C . TYR A 1 185 ? -9.015 5.662 -8.299 1.00 87.94 185 TYR A C 1
ATOM 1517 O O . TYR A 1 185 ? -8.965 6.128 -7.164 1.00 87.94 185 TYR A O 1
ATOM 1525 N N . LYS A 1 186 ? -9.463 6.399 -9.324 1.00 87.00 186 LYS A N 1
ATOM 1526 C CA . LYS A 1 186 ? -9.985 7.765 -9.173 1.00 87.00 186 LYS A CA 1
ATOM 1527 C C . LYS A 1 186 ? -11.291 7.802 -8.379 1.00 87.00 186 LYS A C 1
ATOM 1529 O O . LYS A 1 186 ? -11.526 8.761 -7.655 1.00 87.00 186 LYS A O 1
ATOM 1534 N N . GLU A 1 187 ? -12.136 6.780 -8.511 1.00 85.00 187 GLU A N 1
ATOM 1535 C CA . GLU A 1 187 ? -13.365 6.641 -7.717 1.00 85.00 187 GLU A CA 1
ATOM 1536 C C . GLU A 1 187 ? -13.019 6.441 -6.241 1.00 85.00 187 GLU A C 1
ATOM 1538 O O . GLU A 1 187 ? -13.670 7.014 -5.370 1.00 85.00 187 GLU A O 1
ATOM 1543 N N . ILE A 1 188 ? -11.940 5.701 -5.965 1.00 81.94 188 ILE A N 1
ATOM 1544 C CA . ILE A 1 188 ? -11.419 5.507 -4.611 1.00 81.94 188 ILE A CA 1
ATOM 1545 C C . ILE A 1 188 ? -10.998 6.863 -4.028 1.00 81.94 188 ILE A C 1
ATOM 1547 O O . ILE A 1 188 ? -11.504 7.289 -2.995 1.00 81.94 188 ILE A O 1
ATOM 1551 N N . PHE A 1 189 ? -10.156 7.637 -4.702 1.00 78.56 189 PHE A N 1
ATOM 1552 C CA . PHE A 1 189 ? -9.769 8.931 -4.126 1.00 78.56 189 PHE A CA 1
ATOM 1553 C C . PHE A 1 189 ? -10.941 9.918 -3.970 1.00 78.56 189 PHE A C 1
ATOM 1555 O O . PHE A 1 189 ? -10.966 10.655 -2.994 1.00 78.56 189 PHE A O 1
ATOM 1562 N N . LYS A 1 190 ? -11.963 9.858 -4.836 1.00 77.62 190 LYS A N 1
ATOM 1563 C CA . LYS A 1 190 ? -13.155 10.723 -4.755 1.00 77.62 190 LYS A CA 1
ATOM 1564 C C . LYS A 1 190 ? -14.174 10.348 -3.682 1.00 77.62 190 LYS A C 1
ATOM 1566 O O . LYS A 1 190 ? -14.961 11.200 -3.294 1.00 77.62 190 LYS A O 1
ATOM 1571 N N . SER A 1 191 ? -14.240 9.091 -3.241 1.00 68.62 191 SER A N 1
ATOM 1572 C CA . SER A 1 191 ? -15.363 8.639 -2.396 1.00 68.62 191 SER A CA 1
ATOM 1573 C C . SER A 1 191 ? -15.382 9.262 -0.988 1.00 68.62 191 SER A C 1
ATOM 1575 O O . SER A 1 191 ? -16.343 9.034 -0.257 1.00 68.62 191 SER A O 1
ATOM 1577 N N . PHE A 1 192 ? -14.344 10.016 -0.601 1.00 60.00 192 PHE A N 1
ATOM 1578 C CA . PHE A 1 192 ? -14.195 10.607 0.735 1.00 60.00 192 PHE A CA 1
ATOM 1579 C C . PHE A 1 192 ? -13.500 11.987 0.747 1.00 60.00 192 PHE A C 1
ATOM 1581 O O . PHE A 1 192 ? -13.014 12.398 1.802 1.00 60.00 192 PHE A O 1
ATOM 1588 N N . GLU A 1 193 ? -13.444 12.679 -0.399 1.00 52.16 193 GLU A N 1
ATOM 1589 C CA . GLU A 1 193 ? -13.210 14.139 -0.449 1.00 52.16 193 GLU A CA 1
ATOM 1590 C C . GLU A 1 193 ? -14.494 14.887 -0.062 1.00 52.16 193 GLU A C 1
ATOM 1592 O O . GLU A 1 193 ? -14.387 15.871 0.704 1.00 52.16 193 GLU A O 1
#